Protein AF-0000000067774477 (afdb_homodimer)

pLDDT: mean 87.24, std 17.28, range [19.83, 98.19]

Organism: Nicotiana tabacum (NCBI:txid4097)

InterPro domains:
  IPR016181 Acyl-CoA N-acyltransferase [SSF55729] (53-142)
  IPR056511 Increased DNA methylation 1, C-terminal [PF23209] (26-163)

Structure (mmCIF, N/CA/C/O backbone):
data_AF-0000000067774477-model_v1
#
loop_
_entity.id
_entity.type
_entity.pdbx_description
1 polymer 'Increased DNA methylation 1 C-terminal domain-containing protein'
#
loop_
_atom_site.group_PDB
_atom_site.id
_atom_site.type_symbol
_atom_site.label_atom_id
_atom_site.label_alt_id
_atom_site.label_comp_id
_atom_site.label_asym_id
_atom_site.label_entity_id
_atom_site.label_seq_id
_atom_site.pdbx_PDB_ins_code
_atom_site.Cartn_x
_atom_site.Cartn_y
_atom_site.Cartn_z
_atom_site.occupancy
_atom_site.B_iso_or_equiv
_atom_site.auth_seq_id
_atom_site.auth_comp_id
_atom_site.auth_asym_id
_atom_site.auth_atom_id
_atom_site.pdbx_PDB_model_num
ATOM 1 N N . MET A 1 1 ? -24.953 9.477 5.926 1 21.56 1 MET A N 1
ATOM 2 C CA . MET A 1 1 ? -25.266 8.578 7.031 1 21.56 1 MET A CA 1
ATOM 3 C C . MET A 1 1 ? -24.812 7.156 6.723 1 21.56 1 MET A C 1
ATOM 5 O O . MET A 1 1 ? -25.219 6.566 5.727 1 21.56 1 MET A O 1
ATOM 9 N N . CYS A 1 2 ? -23.438 6.887 7.105 1 31.08 2 CYS A N 1
ATOM 10 C CA . CYS A 1 2 ? -23 5.5 6.98 1 31.08 2 CYS A CA 1
ATOM 11 C C . CYS A 1 2 ? -24.062 4.543 7.5 1 31.08 2 CYS A C 1
ATOM 13 O O . CYS A 1 2 ? -24.438 4.594 8.672 1 31.08 2 CYS A O 1
ATOM 15 N N . GLN A 1 3 ? -25.062 4.215 6.824 1 27.22 3 GLN A N 1
ATOM 16 C CA . GLN A 1 3 ? -26 3.232 7.355 1 27.22 3 GLN A CA 1
ATOM 17 C C . GLN A 1 3 ? -25.281 2.152 8.156 1 27.22 3 GLN A C 1
ATOM 19 O O . GLN A 1 3 ? -24.281 1.595 7.695 1 27.22 3 GLN A O 1
ATOM 24 N N . THR A 1 4 ? -25.562 2.248 9.531 1 28.5 4 THR A N 1
ATOM 25 C CA . THR A 1 4 ? -25.203 1.238 10.516 1 28.5 4 THR A CA 1
ATOM 26 C C . THR A 1 4 ? -25.469 -0.164 9.984 1 28.5 4 THR A C 1
ATOM 28 O O . THR A 1 4 ? -26.609 -0.631 10.008 1 28.5 4 THR A O 1
ATOM 31 N N . PHE A 1 5 ? -25.281 -0.575 8.828 1 28.91 5 PHE A N 1
ATOM 32 C CA . PHE A 1 5 ? -25.594 -1.993 8.68 1 28.91 5 PHE A CA 1
ATOM 33 C C . PHE A 1 5 ? -24.953 -2.803 9.805 1 28.91 5 PHE A C 1
ATOM 35 O O . PHE A 1 5 ? -23.891 -2.439 10.312 1 28.91 5 PHE A O 1
ATOM 42 N N . PRO A 1 6 ? -25.672 -3.918 10.391 1 28.88 6 PRO A N 1
ATOM 43 C CA . PRO A 1 6 ? -25.281 -4.723 11.555 1 28.88 6 PRO A CA 1
ATOM 44 C C . PRO A 1 6 ? -23.781 -5 11.602 1 28.88 6 PRO A C 1
ATOM 46 O O . PRO A 1 6 ? -23.078 -4.832 10.594 1 28.88 6 PRO A O 1
ATOM 49 N N . ASN A 1 7 ? -23.312 -5.945 12.664 1 30.38 7 ASN A N 1
ATOM 50 C CA . ASN A 1 7 ? -22.078 -6.449 13.266 1 30.38 7 ASN A CA 1
ATOM 51 C C . ASN A 1 7 ? -21.016 -6.711 12.211 1 30.38 7 ASN A C 1
ATOM 53 O O . ASN A 1 7 ? -19.859 -6.332 12.391 1 30.38 7 ASN A O 1
ATOM 57 N N . SER A 1 8 ? -21.031 -8.062 11.633 1 30.56 8 SER A N 1
ATOM 58 C CA . SER A 1 8 ? -19.984 -9.039 11.344 1 30.56 8 SER A CA 1
ATOM 59 C C . SER A 1 8 ? -19.141 -8.609 10.148 1 30.56 8 SER A C 1
ATOM 61 O O . SER A 1 8 ? -17.922 -8.469 10.266 1 30.56 8 SER A O 1
ATOM 63 N N . SER A 1 9 ? -19.234 -9.367 8.719 1 35.88 9 SER A N 1
ATOM 64 C CA . SER A 1 9 ? -18.297 -9.672 7.641 1 35.88 9 SER A CA 1
ATOM 65 C C . SER A 1 9 ? -18.125 -8.469 6.715 1 35.88 9 SER A C 1
ATOM 67 O O . SER A 1 9 ? -18.859 -8.312 5.75 1 35.88 9 SER A O 1
ATOM 69 N N . SER A 1 10 ? -18.047 -7.246 6.984 1 42.66 10 SER A N 1
ATOM 70 C CA . SER A 1 10 ? -17.797 -5.883 6.527 1 42.66 10 SER A CA 1
ATOM 71 C C . SER A 1 10 ? -16.75 -5.852 5.43 1 42.66 10 SER A C 1
ATOM 73 O O . SER A 1 10 ? -16.453 -4.797 4.867 1 42.66 10 SER A O 1
ATOM 75 N N . LEU A 1 11 ? -16.078 -6.891 5.242 1 48.28 11 LEU A N 1
ATOM 76 C CA . LEU A 1 11 ? -15 -7.242 4.336 1 48.28 11 LEU A CA 1
ATOM 77 C C . LEU A 1 11 ? -15.477 -7.238 2.887 1 48.28 11 LEU A C 1
ATOM 79 O O . LEU A 1 11 ? -14.664 -7.246 1.959 1 48.28 11 LEU A O 1
ATOM 83 N N . PRO A 1 12 ? -16.844 -7.355 2.775 1 52.06 12 PRO A N 1
ATOM 84 C CA . PRO A 1 12 ? -17.25 -7.707 1.415 1 52.06 12 PRO A CA 1
ATOM 85 C C . PRO A 1 12 ? -17.062 -6.559 0.427 1 52.06 12 PRO A C 1
ATOM 87 O O . PRO A 1 12 ? -16.688 -6.785 -0.722 1 52.06 12 PRO A O 1
ATOM 90 N N . TYR A 1 13 ? -17.156 -5.293 1.029 1 57.94 13 TYR A N 1
ATOM 91 C CA . TYR A 1 13 ? -17.266 -4.258 0.01 1 57.94 13 TYR A CA 1
ATOM 92 C C . TYR A 1 13 ? -15.883 -3.828 -0.48 1 57.94 13 TYR A C 1
ATOM 94 O O . TYR A 1 13 ? -15.68 -3.629 -1.68 1 57.94 13 TYR A O 1
ATOM 102 N N . PHE A 1 14 ? -14.914 -3.674 0.458 1 73.81 14 PHE A N 1
ATOM 103 C CA . PHE A 1 14 ? -13.531 -3.416 0.056 1 73.81 14 PHE A CA 1
ATOM 104 C C . PHE A 1 14 ? -13.07 -4.449 -0.964 1 73.81 14 PHE A C 1
ATOM 106 O O . PHE A 1 14 ? -12.57 -4.09 -2.035 1 73.81 14 PHE A O 1
ATOM 113 N N . ASN A 1 15 ? -13.414 -5.5 -0.681 1 79.81 15 ASN A N 1
ATOM 114 C CA . ASN A 1 15 ? -12.984 -6.621 -1.509 1 79.81 15 ASN A CA 1
ATOM 115 C C . ASN A 1 15 ? -13.711 -6.645 -2.848 1 79.81 15 ASN A C 1
ATOM 117 O O . ASN A 1 15 ? -13.148 -7.055 -3.861 1 79.81 15 ASN A O 1
ATOM 121 N N . CYS A 1 16 ? -14.828 -5.98 -2.781 1 81.81 16 CYS A N 1
ATOM 122 C CA . CYS A 1 16 ? -15.586 -5.953 -4.031 1 81.81 16 CYS A CA 1
ATOM 123 C C . CYS A 1 16 ? -14.938 -5.012 -5.039 1 81.81 16 CYS A C 1
ATOM 125 O O . CYS A 1 16 ? -14.789 -5.355 -6.211 1 81.81 16 CYS A O 1
ATOM 127 N N . HIS A 1 17 ? -14.5 -3.867 -4.605 1 85.81 17 HIS A N 1
ATOM 128 C CA . HIS A 1 17 ? -13.875 -2.902 -5.5 1 85.81 17 HIS A CA 1
ATOM 129 C C . HIS A 1 17 ? -12.508 -3.396 -5.973 1 85.81 17 HIS A C 1
ATOM 131 O O . HIS A 1 17 ? -12.141 -3.197 -7.129 1 85.81 17 HIS A O 1
ATOM 137 N N . LEU A 1 18 ? -11.891 -3.971 -5.004 1 90.75 18 LEU A N 1
ATOM 138 C CA . LEU A 1 18 ? -10.609 -4.555 -5.383 1 90.75 18 LEU A CA 1
ATOM 139 C C . LEU A 1 18 ? -10.789 -5.625 -6.449 1 90.75 18 LEU A C 1
ATOM 141 O O . LEU A 1 18 ? -10.031 -5.68 -7.418 1 90.75 18 LEU A O 1
ATOM 145 N N . CYS A 1 19 ? -11.836 -6.418 -6.289 1 91.62 19 CYS A N 1
ATOM 146 C CA . CYS A 1 19 ? -12.117 -7.465 -7.266 1 91.62 19 CYS A CA 1
ATOM 147 C C . CYS A 1 19 ? -12.422 -6.867 -8.633 1 91.62 19 CYS A C 1
ATOM 149 O O . CYS A 1 19 ? -11.891 -7.32 -9.648 1 91.62 19 CYS A O 1
ATOM 151 N N . LEU A 1 20 ? -13.258 -5.832 -8.648 1 91.31 20 LEU A N 1
ATOM 152 C CA . LEU A 1 20 ? -13.609 -5.184 -9.906 1 91.31 20 LEU A CA 1
ATOM 153 C C . LEU A 1 20 ? -12.367 -4.578 -10.562 1 91.31 20 LEU A C 1
ATOM 155 O O . LEU A 1 20 ? -12.188 -4.703 -11.781 1 91.31 20 LEU A O 1
ATOM 159 N N . PHE A 1 21 ? -11.578 -4.02 -9.781 1 94.56 21 PHE A N 1
ATOM 160 C CA . PHE A 1 21 ? -10.344 -3.43 -10.273 1 94.56 21 PHE A CA 1
ATOM 161 C C . PHE A 1 21 ? -9.461 -4.492 -10.922 1 94.56 21 PHE A C 1
ATOM 163 O O . PHE A 1 21 ? -9.016 -4.328 -12.062 1 94.56 21 PHE A O 1
ATOM 170 N N . LEU A 1 22 ? -9.25 -5.621 -10.195 1 96.12 22 LEU A N 1
ATOM 171 C CA . LEU A 1 22 ? -8.352 -6.66 -10.695 1 96.12 22 LEU A CA 1
ATOM 172 C C . LEU A 1 22 ? -8.945 -7.348 -11.914 1 96.12 22 LEU A C 1
ATOM 174 O O . LEU A 1 22 ? -8.219 -7.699 -12.852 1 96.12 22 LEU A O 1
ATOM 178 N N . GLN A 1 23 ? -10.25 -7.41 -11.914 1 95.06 23 GLN A N 1
ATOM 179 C CA . GLN A 1 23 ? -10.898 -8.062 -13.047 1 95.06 23 GLN A CA 1
ATOM 180 C C . GLN A 1 23 ? -10.852 -7.176 -14.289 1 95.06 23 GLN A C 1
ATOM 182 O O . GLN A 1 23 ? -11.031 -7.66 -15.406 1 95.06 23 GLN A O 1
ATOM 187 N N . GLU A 1 24 ? -10.688 -5.883 -14.125 1 94.75 24 GLU A N 1
ATOM 188 C CA . GLU A 1 24 ? -10.461 -4.988 -15.258 1 94.75 24 GLU A CA 1
ATOM 189 C C . GLU A 1 24 ? -9.039 -5.113 -15.789 1 94.75 24 GLU A C 1
ATOM 191 O O . GLU A 1 24 ? -8.789 -4.855 -16.969 1 94.75 24 GLU A O 1
ATOM 196 N N . CYS A 1 25 ? -8.109 -5.543 -15.008 1 94.81 25 CYS A N 1
ATOM 197 C CA . CYS A 1 25 ? -6.691 -5.574 -15.367 1 94.81 25 CYS A CA 1
ATOM 198 C C . CYS A 1 25 ? -6.285 -6.953 -15.859 1 94.81 25 CYS A C 1
ATOM 200 O O . CYS A 1 25 ? -5.285 -7.094 -16.562 1 94.81 25 CYS A O 1
ATOM 202 N N . PHE A 1 26 ? -7.059 -7.961 -15.477 1 94 26 PHE A N 1
ATOM 203 C CA . PHE A 1 26 ? -6.68 -9.328 -15.812 1 94 26 PHE A CA 1
ATOM 204 C C . PHE A 1 26 ? -7.852 -10.078 -16.438 1 94 26 PHE A C 1
ATOM 206 O O . PHE A 1 26 ? -9 -9.891 -1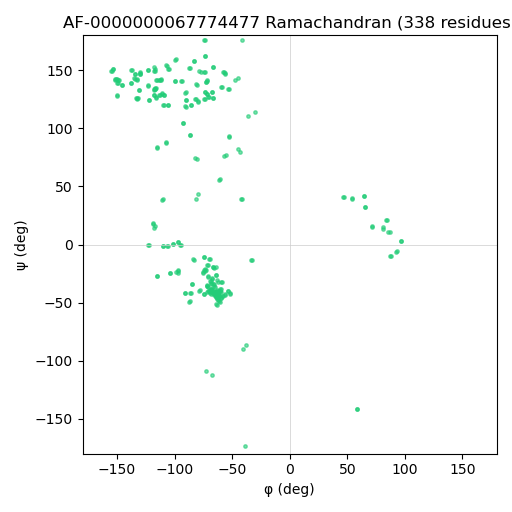6.031 1 94 26 PHE A O 1
ATOM 213 N N . ASP A 1 27 ? -7.449 -10.961 -17.359 1 92.25 27 ASP A N 1
ATOM 214 C CA . ASP A 1 27 ? -8.438 -11.961 -17.766 1 92.25 27 ASP A CA 1
ATOM 215 C C . ASP A 1 27 ? -8.758 -12.906 -16.609 1 92.25 27 ASP A C 1
ATOM 217 O O . ASP A 1 27 ? -7.941 -13.094 -15.703 1 92.25 27 ASP A O 1
ATOM 221 N N . PRO A 1 28 ? -10 -13.477 -16.609 1 92.25 28 PRO A N 1
ATOM 222 C CA . PRO A 1 28 ? -10.312 -14.453 -15.562 1 92.25 28 PRO A CA 1
ATOM 223 C C . PRO A 1 28 ? -9.273 -15.57 -15.477 1 92.25 28 PRO A C 1
ATOM 225 O O . PRO A 1 28 ? -8.766 -16.031 -16.5 1 92.25 28 PRO A O 1
ATOM 228 N N . ILE A 1 29 ? -8.852 -15.867 -14.266 1 90.81 29 ILE A N 1
ATOM 229 C CA . ILE A 1 29 ? -8 -17.031 -14.008 1 90.81 29 ILE A CA 1
ATOM 230 C C . ILE A 1 29 ? -8.867 -18.234 -13.648 1 90.81 29 ILE A C 1
ATOM 232 O O . ILE A 1 29 ? -9.297 -18.375 -12.5 1 90.81 29 ILE A O 1
ATOM 236 N N . VAL A 1 30 ? -9 -19.094 -14.539 1 87.06 30 VAL A N 1
ATOM 237 C CA . VAL A 1 30 ? -9.992 -20.156 -14.406 1 87.06 30 VAL A CA 1
ATOM 238 C C . VAL A 1 30 ? -9.367 -21.375 -13.711 1 87.06 30 VAL A C 1
ATOM 240 O O . VAL A 1 30 ? -8.398 -21.953 -14.211 1 87.06 30 VAL A O 1
ATOM 243 N N . ALA A 1 31 ? -9.938 -21.688 -12.57 1 83.81 31 ALA A N 1
ATOM 244 C CA . ALA A 1 31 ? -9.531 -22.875 -11.828 1 83.81 31 ALA A CA 1
ATOM 245 C C . ALA A 1 31 ? -10.039 -24.156 -12.5 1 83.81 31 ALA A C 1
ATOM 247 O O . ALA A 1 31 ? -10.734 -24.094 -13.516 1 83.81 31 ALA A O 1
ATOM 248 N N . LYS A 1 32 ? -9.594 -25.266 -11.859 1 79.56 32 LYS A N 1
ATOM 249 C CA . LYS A 1 32 ? -10.07 -26.562 -12.336 1 79.56 32 LYS A CA 1
ATOM 250 C C . LYS A 1 32 ? -11.586 -26.656 -12.258 1 79.56 32 LYS A C 1
ATOM 252 O O . LYS A 1 32 ? -12.219 -27.281 -13.117 1 79.56 32 LYS A O 1
ATOM 257 N N . SER A 1 33 ? -12.203 -26.016 -11.281 1 80.56 33 SER A N 1
ATOM 258 C CA . SER A 1 33 ? -13.641 -26.031 -11.055 1 80.56 33 SER A CA 1
ATOM 259 C C . SER A 1 33 ? -14.367 -25.172 -12.086 1 80.56 33 SER A C 1
ATOM 261 O O . SER A 1 33 ? -15.594 -25.203 -12.18 1 80.56 33 SER A O 1
ATOM 263 N N . GLY A 1 34 ? -13.586 -24.344 -12.906 1 84.25 34 GLY A N 1
ATOM 264 C CA . GLY A 1 34 ? -14.188 -23.453 -13.883 1 84.25 34 GLY A CA 1
ATOM 265 C C . GLY A 1 34 ? -14.438 -22.047 -13.328 1 84.25 34 GLY A C 1
ATOM 266 O O . GLY A 1 34 ? -14.852 -21.156 -14.062 1 84.25 34 GLY A O 1
ATOM 267 N N . ARG A 1 35 ? -14.211 -21.891 -12.117 1 88.88 35 ARG A N 1
ATOM 268 C CA . ARG A 1 35 ? -14.477 -20.594 -11.484 1 88.88 35 ARG A CA 1
ATOM 269 C C . ARG A 1 35 ? -13.281 -19.672 -11.609 1 88.88 35 ARG A C 1
ATOM 271 O O . ARG A 1 35 ? -12.141 -20.125 -11.711 1 88.88 35 ARG A O 1
ATOM 278 N N . ASP A 1 36 ? -13.578 -18.391 -11.625 1 92.5 36 ASP A N 1
ATOM 279 C CA . ASP A 1 36 ? -12.523 -17.375 -11.617 1 92.5 36 ASP A CA 1
ATOM 280 C C . ASP A 1 36 ? -11.844 -17.297 -10.25 1 92.5 36 ASP A C 1
ATOM 282 O O . ASP A 1 36 ? -12.508 -17.109 -9.227 1 92.5 36 ASP A O 1
ATOM 286 N N . LEU A 1 37 ? -10.523 -17.344 -10.211 1 93.06 37 LEU A N 1
ATOM 287 C CA . LEU A 1 37 ? -9.773 -17.391 -8.961 1 93.06 37 LEU A CA 1
ATOM 288 C C . LEU A 1 37 ? -9.578 -15.992 -8.383 1 93.06 37 LEU A C 1
ATOM 290 O O . LEU A 1 37 ? -9.211 -15.836 -7.219 1 93.06 37 LEU A O 1
ATOM 294 N N . ILE A 1 38 ? -9.828 -14.953 -9.133 1 94.56 38 ILE A N 1
ATOM 295 C CA . ILE A 1 38 ? -9.531 -13.594 -8.688 1 94.56 38 ILE A CA 1
ATOM 296 C C . ILE A 1 38 ? -10.367 -13.258 -7.457 1 94.56 38 ILE A C 1
ATOM 298 O O . ILE A 1 38 ? -9.828 -12.891 -6.41 1 94.56 38 ILE A O 1
ATOM 302 N N . PRO A 1 39 ? -11.703 -13.461 -7.52 1 93.06 39 PRO A N 1
ATOM 303 C CA . PRO A 1 39 ? -12.477 -13.188 -6.305 1 93.06 39 PRO A CA 1
ATOM 304 C C . PRO A 1 39 ? -12.078 -14.086 -5.137 1 93.06 39 PRO A C 1
ATOM 306 O O . PRO A 1 39 ? -12.117 -13.664 -3.982 1 93.06 39 PRO A O 1
ATOM 309 N N . VAL A 1 40 ? -11.688 -15.289 -5.469 1 91.94 40 VAL A N 1
ATOM 310 C CA . VAL A 1 40 ? -11.305 -16.25 -4.438 1 91.94 40 VAL A CA 1
ATOM 311 C C . VAL A 1 40 ? -10.07 -15.734 -3.688 1 91.94 40 VAL A C 1
ATOM 313 O O . VAL A 1 40 ? -10.039 -15.758 -2.455 1 91.94 40 VAL A O 1
ATOM 316 N N . MET A 1 41 ? -9.141 -15.203 -4.406 1 93.81 41 MET A N 1
ATOM 317 C CA . MET A 1 41 ? -7.914 -14.68 -3.809 1 93.81 41 MET A CA 1
ATOM 318 C C . MET A 1 41 ? -8.188 -13.391 -3.047 1 93.81 41 MET A C 1
ATOM 320 O O . MET A 1 41 ? -7.695 -13.203 -1.935 1 93.81 41 MET A O 1
ATOM 324 N N . VAL A 1 42 ? -9.023 -12.539 -3.615 1 93 42 VAL A N 1
ATOM 325 C CA . VAL A 1 42 ? -9.312 -11.234 -3.029 1 93 42 VAL A CA 1
ATOM 326 C C . VAL A 1 42 ? -10.047 -11.422 -1.7 1 93 42 VAL A C 1
ATOM 328 O O . VAL A 1 42 ? -9.75 -10.727 -0.723 1 93 42 VAL A O 1
ATOM 331 N N . TYR A 1 43 ? -10.891 -12.422 -1.653 1 90.12 43 TYR A N 1
ATOM 332 C CA . TYR A 1 43 ? -11.703 -12.625 -0.456 1 90.12 43 TYR A CA 1
ATOM 333 C C . TYR A 1 43 ? -11.039 -13.625 0.487 1 90.12 43 TYR A C 1
ATOM 335 O O . TYR A 1 43 ? -11.555 -13.898 1.572 1 90.12 43 TYR A O 1
ATOM 343 N N . GLY A 1 44 ? -9.953 -14.109 0.107 1 90.12 44 GLY A N 1
ATOM 344 C CA . GLY A 1 44 ? -9.211 -15.039 0.946 1 90.12 44 GLY A CA 1
ATOM 345 C C . GLY A 1 44 ? -9.945 -16.344 1.19 1 90.12 44 GLY A C 1
ATOM 346 O O . GLY A 1 44 ? -10.008 -16.828 2.324 1 90.12 44 GLY A O 1
ATOM 347 N N . ARG A 1 45 ? -10.508 -16.797 0.164 1 89 45 ARG A N 1
ATOM 348 C CA . ARG A 1 45 ? -11.258 -18.031 0.281 1 89 45 ARG A CA 1
ATOM 349 C C . ARG A 1 45 ? -10.438 -19.219 -0.227 1 89 45 ARG A C 1
ATOM 351 O O . ARG A 1 45 ? -9.43 -19.031 -0.917 1 89 45 ARG A O 1
ATOM 358 N N . ASN A 1 46 ? -10.883 -20.406 0.28 1 88.38 46 ASN A N 1
ATOM 359 C CA . ASN A 1 46 ? -10.234 -21.625 -0.173 1 88.38 46 ASN A CA 1
ATOM 360 C C . ASN A 1 46 ? -11.055 -22.328 -1.253 1 88.38 46 ASN A C 1
ATOM 362 O O . ASN A 1 46 ? -12.281 -22.297 -1.22 1 88.38 46 ASN A O 1
ATOM 366 N N . ILE A 1 47 ? -10.289 -22.859 -2.246 1 84.12 47 ILE A N 1
ATOM 367 C CA . ILE A 1 47 ? -10.984 -23.562 -3.324 1 84.12 47 ILE A CA 1
ATOM 368 C C . ILE A 1 47 ? -10.094 -24.672 -3.867 1 84.12 47 ILE A C 1
ATOM 370 O O . ILE A 1 47 ? -8.891 -24.5 -4.027 1 84.12 47 ILE A O 1
ATOM 374 N N . SER A 1 48 ? -10.688 -25.828 -4.145 1 80.38 48 SER A N 1
ATOM 375 C CA . SER A 1 48 ? -10.039 -26.938 -4.832 1 80.38 48 SER A CA 1
ATOM 376 C C . SER A 1 48 ? -8.656 -27.234 -4.242 1 80.38 48 SER A C 1
ATOM 378 O O . SER A 1 48 ? -7.68 -27.359 -4.977 1 80.38 48 SER A O 1
ATOM 380 N N . GLY A 1 49 ? -8.516 -27.188 -2.91 1 79 49 GLY A N 1
ATOM 381 C CA . GLY A 1 49 ? -7.258 -27.531 -2.26 1 79 49 GLY A CA 1
ATOM 382 C C . GLY A 1 49 ? -6.301 -26.359 -2.145 1 79 49 GLY A C 1
ATOM 383 O O . GLY A 1 49 ? -5.234 -26.484 -1.54 1 79 49 GLY A O 1
ATOM 384 N N . GLN A 1 50 ? -6.586 -25.234 -2.797 1 82.06 50 GLN A N 1
ATOM 385 C CA . GLN A 1 50 ? -5.773 -24.031 -2.658 1 82.06 50 GLN A CA 1
ATOM 386 C C . GLN A 1 50 ? -6.281 -23.141 -1.521 1 82.06 50 GLN A C 1
ATOM 388 O O . GLN A 1 50 ? -7.484 -22.891 -1.42 1 82.06 50 GLN A O 1
ATOM 393 N N . GLU A 1 51 ? -5.34 -22.75 -0.695 1 86.62 51 GLU A N 1
ATOM 394 C CA . GLU A 1 51 ? -5.688 -21.922 0.454 1 86.62 51 GLU A CA 1
ATOM 395 C C . GLU A 1 51 ? -5.262 -20.469 0.236 1 86.62 51 GLU A C 1
ATOM 397 O O . GLU A 1 51 ? -4.074 -20.188 0.061 1 86.62 51 GLU A O 1
ATOM 402 N N . PHE A 1 52 ? -6.293 -19.641 0.279 1 89.62 52 PHE A N 1
ATOM 403 C CA . PHE A 1 52 ? -5.984 -18.234 0.08 1 89.62 52 PHE A CA 1
ATOM 404 C C . PHE A 1 52 ? -6.379 -17.406 1.305 1 89.62 52 PHE A C 1
ATOM 406 O O . PHE A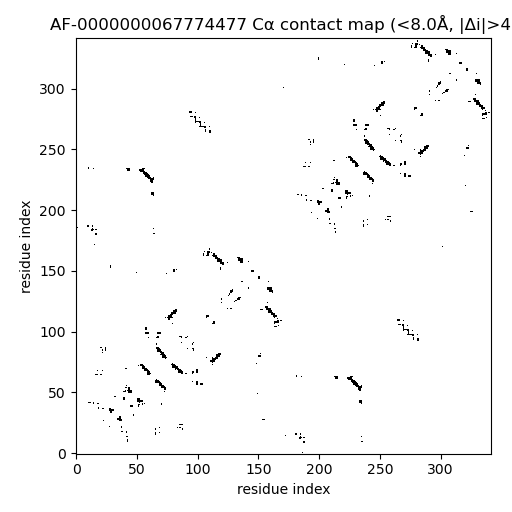 1 52 ? -6.484 -16.188 1.23 1 89.62 52 PHE A O 1
ATOM 413 N N . GLY A 1 53 ? -6.559 -18.047 2.402 1 89.19 53 GLY A N 1
ATOM 414 C CA . GLY A 1 53 ? -6.973 -17.391 3.627 1 89.19 53 GLY A CA 1
ATOM 415 C C . GLY A 1 53 ? -5.922 -16.453 4.184 1 89.19 53 GLY A C 1
ATOM 416 O O . GLY A 1 53 ? -6.238 -15.547 4.961 1 89.19 53 GLY A O 1
ATOM 417 N N . GLY A 1 54 ? -4.676 -16.562 3.818 1 90 54 GLY A N 1
ATOM 418 C CA . GLY A 1 54 ? -3.6 -15.758 4.371 1 90 54 GLY A CA 1
ATOM 419 C C . GLY A 1 54 ? -3.029 -14.766 3.371 1 90 54 GLY A C 1
ATOM 420 O O . GLY A 1 54 ? -1.843 -14.43 3.43 1 90 54 GLY A O 1
ATOM 421 N N . MET A 1 55 ? -3.963 -14.195 2.561 1 94.19 55 MET A N 1
ATOM 422 C CA . MET A 1 55 ? -3.492 -13.305 1.51 1 94.19 55 MET A CA 1
ATOM 423 C C . MET A 1 55 ? -3.195 -11.914 2.068 1 94.19 55 MET A C 1
ATOM 425 O O . MET A 1 55 ? -3.939 -11.406 2.91 1 94.19 55 MET A O 1
ATOM 429 N N . TYR A 1 56 ? -2.109 -11.367 1.633 1 96.5 56 TYR A N 1
ATOM 430 C CA . TYR A 1 56 ? -1.81 -9.945 1.804 1 96.5 56 TYR A CA 1
ATOM 431 C C . TYR A 1 56 ? -2.266 -9.141 0.591 1 96.5 56 TYR A C 1
ATOM 433 O O . TYR A 1 56 ? -2.104 -9.586 -0.549 1 96.5 56 TYR A O 1
ATOM 441 N N . CYS A 1 57 ? -2.801 -7.988 0.838 1 96.31 57 CYS A N 1
ATOM 442 C CA . CYS A 1 57 ? -3.188 -7.078 -0.235 1 96.31 57 CYS A CA 1
ATOM 443 C C . CYS A 1 57 ? -2.688 -5.668 0.04 1 96.31 57 CYS A C 1
ATOM 445 O O . CYS A 1 57 ? -2.863 -5.145 1.143 1 96.31 57 CYS A O 1
ATOM 447 N N . ILE A 1 58 ? -2.006 -5.148 -0.885 1 97.38 58 ILE A N 1
ATOM 448 C CA . ILE A 1 58 ? -1.597 -3.748 -0.848 1 97.38 58 ILE A CA 1
ATOM 449 C C . ILE A 1 58 ? -2.344 -2.963 -1.925 1 97.38 58 ILE A C 1
ATOM 451 O O . ILE A 1 58 ? -2.396 -3.383 -3.084 1 97.38 58 ILE A O 1
ATOM 455 N N . VAL A 1 59 ? -2.945 -1.824 -1.509 1 96.81 59 VAL A N 1
ATOM 456 C CA . VAL A 1 59 ? -3.752 -1.025 -2.426 1 96.81 59 VAL A CA 1
ATOM 457 C C . VAL A 1 59 ? -3.33 0.439 -2.344 1 96.81 59 VAL A C 1
ATOM 459 O O . VAL A 1 59 ? -3.1 0.966 -1.253 1 96.81 59 VAL A O 1
ATOM 462 N N . LEU A 1 60 ? -3.152 0.999 -3.471 1 96.88 60 LEU A N 1
ATOM 463 C CA . LEU A 1 60 ? -2.982 2.441 -3.596 1 96.88 60 LEU A CA 1
ATOM 464 C C . LEU A 1 60 ? -4.199 3.078 -4.258 1 96.88 60 LEU A C 1
ATOM 466 O O . LEU A 1 60 ? -4.594 2.676 -5.355 1 96.88 60 LEU A O 1
ATOM 470 N N . THR A 1 61 ? -4.863 4 -3.555 1 94.62 61 THR A N 1
ATOM 471 C CA . THR A 1 61 ? -5.98 4.746 -4.125 1 94.62 61 THR A CA 1
ATOM 472 C C . THR A 1 61 ? -5.613 6.219 -4.305 1 94.62 61 THR A C 1
ATOM 474 O O . THR A 1 61 ? -4.852 6.773 -3.508 1 94.62 61 THR A O 1
ATOM 477 N N . VAL A 1 62 ? -6.066 6.797 -5.383 1 93.44 62 VAL A N 1
ATOM 478 C CA . VAL A 1 62 ? -6 8.227 -5.68 1 93.44 62 VAL A CA 1
ATOM 479 C C . VAL A 1 62 ? -7.406 8.766 -5.914 1 93.4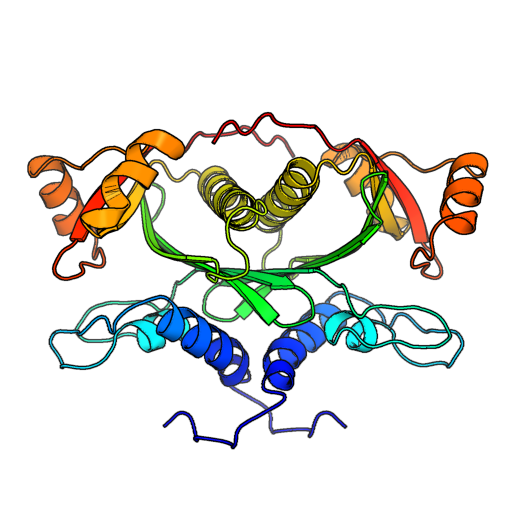4 62 VAL A C 1
ATOM 481 O O . VAL A 1 62 ? -8.141 8.258 -6.766 1 93.44 62 VAL A O 1
ATOM 484 N N . LYS A 1 63 ? -7.777 9.781 -5.172 1 89.62 63 LYS A N 1
ATOM 485 C CA . LYS A 1 63 ? -9.117 10.352 -5.273 1 89.62 63 LYS A CA 1
ATOM 486 C C . LYS A 1 63 ? -10.188 9.289 -5.098 1 89.62 63 LYS A C 1
ATOM 488 O O . LYS A 1 63 ? -11.117 9.188 -5.906 1 89.62 63 LYS A O 1
ATOM 493 N N . SER A 1 64 ? -9.891 8.383 -4.125 1 85.94 64 SER A N 1
ATOM 494 C CA . SER A 1 64 ? -10.844 7.375 -3.684 1 85.94 64 SER A CA 1
ATOM 495 C C . SER A 1 64 ? -11.047 6.301 -4.746 1 85.94 64 SER A C 1
ATOM 497 O O . SER A 1 64 ? -12.055 5.582 -4.73 1 85.94 64 SER A O 1
ATOM 499 N N . VAL A 1 65 ? -10.148 6.258 -5.699 1 89.44 65 VAL A N 1
ATOM 500 C CA . VAL A 1 65 ? -10.195 5.227 -6.734 1 89.44 65 VAL A CA 1
ATOM 501 C C . VAL A 1 65 ? -8.945 4.355 -6.648 1 89.44 65 VAL A C 1
ATOM 503 O O . VAL A 1 65 ? -7.832 4.863 -6.484 1 89.44 65 VAL A O 1
ATOM 506 N N . VAL A 1 66 ? -9.164 3.043 -6.723 1 93.75 66 VAL A N 1
ATOM 507 C CA . VAL A 1 66 ? -8.023 2.137 -6.73 1 93.75 66 VAL A CA 1
ATOM 508 C C . VAL A 1 66 ? -7.215 2.326 -8.016 1 93.75 66 VAL A C 1
ATOM 510 O O . VAL A 1 66 ? -7.762 2.232 -9.117 1 93.75 66 VAL A O 1
ATOM 513 N N . VAL A 1 67 ? -5.945 2.578 -7.895 1 96.5 67 VAL A N 1
ATOM 514 C CA . VAL A 1 67 ? -5.141 2.797 -9.094 1 96.5 67 VAL A CA 1
ATOM 515 C C . VAL A 1 67 ? -4.098 1.688 -9.227 1 96.5 67 VAL A C 1
ATOM 517 O O . VAL A 1 67 ? -3.629 1.395 -10.328 1 96.5 67 VAL A O 1
ATOM 520 N N . SER A 1 68 ? -3.678 1.098 -8.164 1 97.88 68 SER A N 1
ATOM 521 C CA . SER A 1 68 ? -2.695 0.019 -8.133 1 97.88 68 SER A CA 1
ATOM 522 C C . SER A 1 68 ? -2.961 -0.932 -6.969 1 97.88 68 SER A C 1
ATOM 524 O O . SER A 1 68 ? -3.357 -0.5 -5.883 1 97.88 68 SER A O 1
ATOM 526 N N . ALA A 1 69 ? -2.756 -2.242 -7.219 1 97.88 69 ALA A N 1
ATOM 527 C CA . ALA A 1 69 ? -2.979 -3.229 -6.164 1 97.88 69 ALA A CA 1
ATOM 528 C C . ALA A 1 69 ? -2.15 -4.488 -6.406 1 97.88 69 ALA A C 1
ATOM 530 O O . ALA A 1 69 ? -1.811 -4.805 -7.547 1 97.88 69 ALA A O 1
ATOM 531 N N . GLY A 1 70 ? -1.775 -5.125 -5.34 1 97.94 70 GLY A N 1
ATOM 532 C CA . GLY A 1 70 ? -1.072 -6.398 -5.371 1 97.94 70 GLY A CA 1
ATOM 533 C C . GLY A 1 70 ? -1.577 -7.387 -4.336 1 97.94 70 GLY A C 1
ATOM 534 O O . GLY A 1 70 ? -1.891 -7.004 -3.207 1 97.94 70 GLY A O 1
ATOM 535 N N . LEU A 1 71 ? -1.667 -8.633 -4.781 1 97.25 71 LEU A N 1
ATOM 536 C CA . LEU A 1 71 ? -1.976 -9.75 -3.898 1 97.25 71 LEU A CA 1
ATOM 537 C C . LEU A 1 71 ? -0.753 -10.641 -3.701 1 97.25 71 LEU A C 1
ATOM 539 O O . LEU A 1 71 ? -0.103 -11.039 -4.672 1 97.25 71 LEU A O 1
ATOM 543 N N . LEU A 1 72 ? -0.476 -10.891 -2.461 1 97.44 72 LEU A N 1
ATOM 544 C CA . LEU A 1 72 ? 0.705 -11.703 -2.188 1 97.44 72 LEU A CA 1
ATOM 545 C C . LEU A 1 72 ? 0.401 -12.773 -1.144 1 97.44 72 LEU A C 1
ATOM 547 O O . LEU A 1 72 ? -0.483 -12.594 -0.303 1 97.44 72 LEU A O 1
ATOM 551 N N . ARG A 1 73 ? 1.037 -13.883 -1.287 1 96.56 73 ARG A N 1
ATOM 552 C CA . ARG A 1 73 ? 1.019 -14.961 -0.304 1 96.56 73 ARG A CA 1
ATOM 553 C C . ARG A 1 73 ? 2.432 -15.32 0.145 1 96.56 73 ARG A C 1
ATOM 555 O O . ARG A 1 73 ? 3.35 -15.391 -0.675 1 96.56 73 ARG A O 1
ATOM 562 N N . ILE A 1 74 ? 2.568 -15.516 1.466 1 96.62 74 ILE A N 1
ATOM 563 C CA . ILE A 1 74 ? 3.895 -15.75 2.023 1 96.62 74 ILE A CA 1
ATOM 564 C C . ILE A 1 74 ? 3.959 -17.156 2.635 1 96.62 74 ILE A C 1
ATOM 566 O O . ILE A 1 74 ? 3.1 -17.531 3.438 1 96.62 74 ILE A O 1
ATOM 570 N N . PHE A 1 75 ? 4.922 -17.875 2.209 1 96.12 75 PHE A N 1
ATOM 571 C CA . PHE A 1 75 ? 5.172 -19.219 2.725 1 96.12 75 PHE A CA 1
ATOM 572 C C . PHE A 1 75 ? 6.418 -19.234 3.605 1 96.12 75 PHE A C 1
ATOM 574 O O . PHE A 1 75 ? 7.508 -19.562 3.139 1 96.12 75 PHE A O 1
ATOM 581 N N . GLY A 1 76 ? 6.18 -18.953 4.883 1 94.62 76 GLY A N 1
ATOM 582 C CA . GLY A 1 76 ? 7.328 -18.891 5.773 1 94.62 76 GLY A CA 1
ATOM 583 C C . GLY A 1 76 ? 8.359 -17.859 5.34 1 94.62 76 GLY A C 1
ATOM 584 O O . GLY A 1 76 ? 8.008 -16.75 4.941 1 94.62 76 GLY A O 1
ATOM 585 N N . GLN A 1 77 ? 9.656 -18.25 5.523 1 97 77 GLN A N 1
ATOM 586 C CA . GLN A 1 77 ? 10.734 -17.344 5.172 1 97 77 GLN A CA 1
ATOM 587 C C . GLN A 1 77 ? 11.367 -17.719 3.836 1 97 77 GLN A C 1
ATOM 589 O O . GLN A 1 77 ? 12.234 -17 3.328 1 97 77 GLN A O 1
ATOM 594 N N . GLU A 1 78 ? 10.867 -18.75 3.217 1 96.38 78 GLU A N 1
ATOM 595 C CA . GLU A 1 78 ? 11.531 -19.281 2.033 1 96.38 78 GLU A CA 1
ATOM 596 C C . GLU A 1 78 ? 11.07 -18.562 0.768 1 96.38 78 GLU A C 1
ATOM 598 O O . GLU A 1 78 ? 11.891 -18.172 -0.061 1 96.38 78 GLU A O 1
ATOM 603 N N . VAL A 1 79 ? 9.727 -18.469 0.667 1 97.12 79 VAL A N 1
ATOM 604 C CA . VAL A 1 79 ? 9.266 -17.938 -0.607 1 97.12 79 VAL A CA 1
ATOM 605 C C . VAL A 1 79 ? 7.938 -17.203 -0.407 1 97.12 79 VAL A C 1
ATOM 607 O O . VAL A 1 79 ? 7.148 -17.562 0.469 1 97.12 79 VAL A O 1
ATOM 610 N N . ALA A 1 80 ? 7.77 -16.109 -1.117 1 97.81 80 ALA A N 1
ATOM 611 C CA . ALA A 1 80 ? 6.48 -15.453 -1.295 1 97.81 80 ALA A CA 1
ATOM 612 C C . ALA A 1 80 ? 6.066 -15.445 -2.764 1 97.81 80 ALA A C 1
ATOM 614 O O . ALA A 1 80 ? 6.918 -15.43 -3.656 1 97.81 80 ALA A O 1
ATOM 615 N N . GLU A 1 81 ? 4.781 -15.477 -3.004 1 97.5 81 GLU A N 1
ATOM 616 C CA . GLU A 1 81 ? 4.281 -15.344 -4.371 1 97.5 81 GLU A CA 1
ATOM 617 C C . GLU A 1 81 ? 3.449 -14.078 -4.531 1 97.5 81 GLU A C 1
ATOM 619 O O . GLU A 1 81 ? 2.721 -13.688 -3.619 1 97.5 81 GLU A O 1
ATOM 624 N N .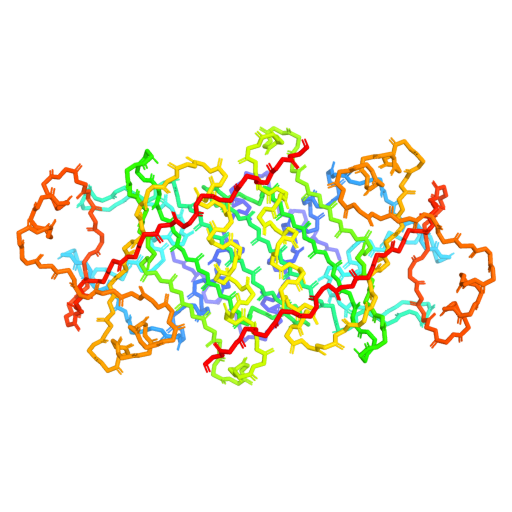 LEU A 1 82 ? 3.633 -13.484 -5.68 1 97.81 82 LEU A N 1
ATOM 625 C CA . LEU A 1 82 ? 2.844 -12.344 -6.125 1 97.81 82 LEU A CA 1
ATOM 626 C C . LEU A 1 82 ? 2.021 -12.695 -7.359 1 97.81 82 LEU A C 1
ATOM 628 O O . LEU A 1 82 ? 2.395 -12.352 -8.484 1 97.81 82 LEU A O 1
ATOM 632 N N . PRO A 1 83 ? 0.864 -13.312 -7.105 1 96.56 83 PRO A N 1
ATOM 633 C CA . PRO A 1 83 ? 0.103 -13.797 -8.258 1 96.56 83 PRO A CA 1
ATOM 634 C C . PRO A 1 83 ? -0.518 -12.672 -9.078 1 96.56 83 PRO A C 1
ATOM 636 O O . PRO A 1 83 ? -0.628 -12.781 -10.297 1 96.56 83 PRO A O 1
ATOM 639 N N . LEU A 1 84 ? -0.958 -11.656 -8.414 1 97 84 LEU A N 1
ATOM 640 C CA . LEU A 1 84 ? -1.599 -10.547 -9.109 1 97 84 LEU A CA 1
ATOM 641 C C . LEU A 1 84 ? -1.037 -9.203 -8.641 1 97 84 LEU A C 1
ATOM 643 O O . LEU A 1 84 ? -1.006 -8.93 -7.438 1 97 84 LEU A O 1
ATOM 647 N N . VAL A 1 85 ? -0.59 -8.43 -9.57 1 97.31 85 VAL A N 1
ATOM 648 C CA . VAL A 1 85 ? -0.187 -7.051 -9.32 1 97.31 85 VAL A CA 1
ATOM 649 C C . VAL A 1 85 ? -0.419 -6.211 -10.578 1 97.31 85 VAL A C 1
ATOM 651 O O . VAL A 1 85 ? -0.049 -6.613 -11.68 1 97.31 85 VAL A O 1
ATOM 654 N N . ALA A 1 86 ? -1.145 -5.082 -10.352 1 96.94 86 ALA A N 1
ATOM 655 C CA . ALA A 1 86 ? -1.466 -4.273 -11.523 1 96.94 86 ALA A CA 1
ATOM 656 C C . ALA A 1 86 ? -1.661 -2.809 -11.148 1 96.94 86 ALA A C 1
ATOM 658 O O . ALA A 1 86 ? -1.961 -2.492 -9.992 1 96.94 86 ALA A O 1
ATOM 659 N N . THR A 1 87 ? -1.373 -1.972 -12.07 1 97.25 87 THR A N 1
ATOM 660 C CA . THR A 1 87 ? -1.74 -0.56 -12.078 1 97.25 87 THR A CA 1
ATOM 661 C C . THR A 1 87 ? -2.67 -0.252 -13.25 1 97.25 87 THR A C 1
ATOM 663 O O . THR A 1 87 ? -2.455 -0.74 -14.367 1 97.25 87 THR A O 1
ATOM 666 N N . SER A 1 88 ? -3.746 0.499 -12.938 1 97 88 SER A N 1
ATOM 667 C CA . SER A 1 88 ? -4.688 0.82 -14 1 97 88 SER A CA 1
ATOM 668 C C . SER A 1 88 ? -3.992 1.52 -15.164 1 97 88 SER A C 1
ATOM 670 O O . SER A 1 88 ? -3.049 2.285 -14.961 1 97 88 SER A O 1
ATOM 672 N N . ARG A 1 89 ? -4.473 1.271 -16.344 1 95.44 89 ARG A N 1
ATOM 673 C CA . ARG A 1 89 ? -3.842 1.74 -17.578 1 95.44 89 ARG A CA 1
ATOM 674 C C . ARG A 1 89 ? -3.678 3.256 -17.562 1 95.44 89 ARG A C 1
ATOM 676 O O . ARG A 1 89 ? -2.611 3.773 -17.906 1 95.44 89 ARG A O 1
ATOM 683 N N . GLU A 1 90 ? -4.699 3.984 -17.125 1 94.88 90 GLU A N 1
ATOM 684 C CA . GLU A 1 90 ? -4.703 5.445 -17.156 1 94.88 90 GLU A CA 1
ATOM 685 C C . GLU A 1 90 ? -3.701 6.02 -16.156 1 94.88 90 GLU A C 1
ATOM 687 O O . GLU A 1 90 ? -3.363 7.203 -16.219 1 94.88 90 GLU A O 1
ATOM 692 N N . ASN A 1 91 ? -3.225 5.125 -15.273 1 96.12 91 ASN A N 1
ATOM 693 C CA . ASN A 1 91 ? -2.367 5.617 -14.203 1 96.12 91 ASN A CA 1
ATOM 694 C C . ASN A 1 91 ? -0.966 5.016 -14.289 1 96.12 91 ASN A C 1
ATOM 696 O O . ASN A 1 91 ? -0.211 5.051 -13.312 1 96.12 91 ASN A O 1
ATOM 700 N N . GLN A 1 92 ? -0.697 4.457 -15.438 1 94.38 92 GLN A N 1
ATOM 701 C CA . GLN A 1 92 ? 0.642 3.914 -15.648 1 94.38 92 GLN A CA 1
ATOM 702 C C . GLN A 1 92 ? 1.64 5.023 -15.969 1 94.38 92 GLN A C 1
ATOM 704 O O . GLN A 1 92 ? 1.249 6.109 -16.406 1 94.38 92 GLN A O 1
ATOM 709 N N . GLY A 1 93 ? 2.939 4.844 -15.578 1 92.06 93 GLY A N 1
ATOM 710 C CA . GLY A 1 93 ? 4.004 5.793 -15.875 1 92.06 93 GLY A CA 1
ATOM 711 C C . GLY A 1 93 ? 4.102 6.914 -14.859 1 92.06 93 GLY A C 1
ATOM 712 O O . GLY A 1 93 ? 4.801 7.906 -15.094 1 92.06 93 GLY A O 1
ATOM 713 N N . LYS A 1 94 ? 3.393 6.789 -13.742 1 92.94 94 LYS A N 1
ATOM 714 C CA . LYS A 1 94 ? 3.373 7.848 -12.742 1 92.94 94 LYS A CA 1
ATOM 715 C C . LYS A 1 94 ? 4.125 7.426 -11.484 1 92.94 94 LYS A C 1
ATOM 717 O O . LYS A 1 94 ? 4.168 8.172 -10.5 1 92.94 94 LYS A O 1
ATOM 722 N N . GLY A 1 95 ? 4.648 6.199 -11.469 1 93.31 95 GLY A N 1
ATOM 723 C CA . GLY A 1 95 ? 5.43 5.734 -10.336 1 93.31 95 GLY A CA 1
ATOM 724 C C . GLY A 1 95 ? 4.617 4.922 -9.344 1 93.31 95 GLY A C 1
ATOM 725 O O . GLY A 1 95 ? 5.148 4.445 -8.336 1 93.31 95 GLY A O 1
ATOM 726 N N . TYR A 1 96 ? 3.334 4.672 -9.625 1 96.69 96 TYR A N 1
ATOM 727 C CA . TYR A 1 96 ? 2.457 3.982 -8.68 1 96.69 96 TYR A CA 1
ATOM 728 C C . TYR A 1 96 ? 2.863 2.521 -8.531 1 96.69 96 TYR A C 1
ATOM 730 O O . TYR A 1 96 ? 2.896 1.994 -7.414 1 96.69 96 TYR A O 1
ATOM 738 N N . PHE A 1 97 ? 3.178 1.922 -9.648 1 95.31 97 PHE A N 1
ATOM 739 C CA . PHE A 1 97 ? 3.627 0.536 -9.594 1 95.31 97 PHE A CA 1
ATOM 740 C C . PHE A 1 97 ? 4.918 0.418 -8.789 1 95.31 97 PHE A C 1
ATOM 742 O O . PHE A 1 97 ? 5.039 -0.458 -7.93 1 95.31 97 PHE A O 1
ATOM 749 N N . GLN A 1 98 ? 5.816 1.31 -9.016 1 93.94 98 GLN A N 1
ATOM 750 C CA . GLN A 1 98 ? 7.102 1.278 -8.32 1 93.94 98 GLN A CA 1
ATOM 751 C C . GLN A 1 98 ? 6.914 1.442 -6.812 1 93.94 98 GLN A C 1
ATOM 753 O O . GLN A 1 98 ? 7.582 0.774 -6.02 1 93.94 98 GLN A O 1
ATOM 758 N N . ALA A 1 99 ? 6.059 2.32 -6.469 1 95.5 99 ALA A N 1
ATOM 759 C CA . ALA A 1 99 ? 5.773 2.541 -5.055 1 95.5 99 ALA A CA 1
ATOM 760 C C . ALA A 1 99 ? 5.18 1.289 -4.414 1 95.5 99 ALA A C 1
ATOM 762 O O . ALA A 1 99 ? 5.625 0.864 -3.346 1 95.5 99 ALA A O 1
ATOM 763 N N . LEU A 1 100 ? 4.266 0.744 -5.113 1 96.88 100 LEU A N 1
ATOM 764 C CA . LEU A 1 100 ? 3.623 -0.467 -4.613 1 96.88 100 LEU A CA 1
ATOM 765 C C . LEU A 1 100 ? 4.633 -1.604 -4.484 1 96.88 100 LEU A C 1
ATOM 767 O O . LEU A 1 100 ? 4.656 -2.307 -3.471 1 96.88 100 LEU A O 1
ATOM 771 N N . PHE A 1 101 ? 5.453 -1.758 -5.48 1 95.56 101 PHE A N 1
ATOM 772 C CA . PHE A 1 101 ? 6.441 -2.83 -5.488 1 95.56 101 PHE A CA 1
ATOM 773 C C . PHE A 1 101 ? 7.477 -2.623 -4.391 1 95.56 101 PHE A C 1
ATOM 775 O O . PHE A 1 101 ? 7.93 -3.586 -3.768 1 95.56 101 PHE A O 1
ATOM 782 N N . ALA A 1 102 ? 7.789 -1.411 -4.125 1 93.38 102 ALA A N 1
ATOM 783 C CA . ALA A 1 102 ? 8.688 -1.113 -3.012 1 93.38 102 ALA A CA 1
ATOM 784 C C . ALA A 1 102 ? 8.078 -1.558 -1.684 1 93.38 102 ALA A C 1
ATOM 786 O O . ALA A 1 102 ? 8.781 -2.086 -0.819 1 93.38 102 ALA A O 1
ATOM 787 N N . CYS A 1 103 ? 6.812 -1.321 -1.543 1 95.88 103 CYS A N 1
ATOM 788 C CA . CYS A 1 103 ? 6.105 -1.768 -0.347 1 95.88 103 CYS A CA 1
ATOM 789 C C . CYS A 1 103 ? 6.219 -3.277 -0.18 1 95.88 103 CYS A C 1
ATOM 791 O O . CYS A 1 103 ? 6.527 -3.766 0.909 1 95.88 103 CYS A O 1
ATOM 793 N N . ILE A 1 104 ? 6.035 -3.951 -1.272 1 97.25 104 ILE A N 1
ATOM 794 C CA . ILE A 1 104 ? 6.062 -5.41 -1.268 1 97.25 104 ILE A CA 1
ATOM 795 C C . ILE A 1 104 ? 7.457 -5.895 -0.866 1 97.25 104 ILE A C 1
ATOM 797 O O . ILE A 1 104 ? 7.59 -6.754 0.008 1 97.25 104 ILE A O 1
ATOM 801 N N . GLU A 1 105 ? 8.422 -5.293 -1.435 1 96.12 105 GLU A N 1
ATOM 802 C CA . GLU A 1 105 ? 9.781 -5.719 -1.136 1 96.12 105 GLU A CA 1
ATOM 803 C C . GLU A 1 105 ? 10.141 -5.438 0.321 1 96.12 105 GLU A C 1
ATOM 805 O O . GLU A 1 105 ? 10.766 -6.27 0.983 1 96.12 105 GLU A O 1
ATOM 810 N N . MET A 1 106 ? 9.758 -4.332 0.794 1 95.5 106 MET A N 1
ATOM 811 C CA . MET A 1 106 ? 10.039 -3.99 2.186 1 95.5 106 MET A CA 1
ATOM 812 C C . MET A 1 106 ? 9.305 -4.934 3.135 1 95.5 106 MET A C 1
ATOM 814 O O . MET A 1 106 ? 9.867 -5.367 4.145 1 95.5 106 MET A O 1
ATOM 818 N N . LEU A 1 107 ? 8.086 -5.258 2.822 1 96.56 107 LEU A N 1
ATOM 819 C CA . LEU A 1 107 ? 7.297 -6.184 3.629 1 96.56 107 LEU A CA 1
ATOM 820 C C . LEU A 1 107 ? 7.984 -7.543 3.719 1 96.56 107 LEU A C 1
ATOM 822 O O . LEU A 1 107 ? 8.172 -8.078 4.812 1 96.56 107 LEU A O 1
ATOM 826 N N . LEU A 1 108 ? 8.414 -7.992 2.592 1 97.62 108 LEU A N 1
ATOM 827 C CA . LEU A 1 108 ? 9.047 -9.305 2.533 1 97.62 108 LEU A CA 1
ATOM 828 C C . LEU A 1 108 ? 10.391 -9.289 3.266 1 97.62 108 LEU A C 1
ATOM 830 O O . LEU A 1 108 ? 10.719 -10.242 3.975 1 97.62 108 LEU A O 1
ATOM 834 N N . SER A 1 109 ? 11.086 -8.195 3.119 1 96.75 109 SER A N 1
ATOM 835 C CA . SER A 1 109 ? 12.352 -8.055 3.824 1 96.75 109 SER A CA 1
ATOM 836 C C . SER A 1 109 ? 12.148 -8.07 5.336 1 96.75 109 SER A C 1
ATOM 838 O O . SER A 1 109 ? 12.883 -8.75 6.059 1 96.75 109 SER A O 1
ATOM 840 N N . SER A 1 110 ? 11.164 -7.383 5.766 1 93.75 110 SER A N 1
ATOM 841 C CA . SER A 1 110 ? 10.891 -7.309 7.199 1 93.75 110 SER A CA 1
ATOM 842 C C . SER A 1 110 ? 10.523 -8.672 7.766 1 93.75 110 SER A C 1
ATOM 844 O O . SER A 1 110 ? 10.766 -8.953 8.938 1 93.75 110 SER A O 1
ATOM 846 N N . MET A 1 111 ? 10 -9.523 6.93 1 94.69 111 MET A N 1
ATOM 847 C CA . MET A 1 111 ? 9.602 -10.867 7.348 1 94.69 111 MET A CA 1
ATOM 848 C C . MET A 1 111 ? 10.695 -11.883 7.031 1 94.69 111 MET A C 1
ATOM 850 O O . MET A 1 111 ? 10.484 -13.086 7.18 1 94.69 111 MET A O 1
ATOM 854 N N . HIS A 1 112 ? 11.781 -11.414 6.5 1 96 112 HIS A N 1
ATOM 855 C CA . HIS A 1 112 ? 12.969 -12.211 6.207 1 96 112 HIS A CA 1
ATOM 856 C C . HIS A 1 112 ? 12.688 -13.25 5.125 1 96 112 HIS A C 1
ATOM 858 O O . HIS A 1 112 ? 13.219 -14.359 5.172 1 96 112 HIS A O 1
ATOM 864 N N . VAL A 1 113 ? 11.828 -12.922 4.238 1 97.62 113 VAL A N 1
ATOM 865 C CA . VAL A 1 113 ? 11.547 -13.797 3.109 1 97.62 113 VAL A CA 1
ATOM 866 C C . VAL A 1 113 ? 12.711 -13.766 2.127 1 97.62 113 VAL A C 1
ATOM 868 O O . VAL A 1 113 ? 13.242 -12.695 1.817 1 97.62 113 VAL A O 1
ATOM 871 N N . LYS A 1 114 ? 13.078 -14.906 1.569 1 97.81 114 LYS A N 1
ATOM 872 C CA . LYS A 1 114 ? 14.289 -15.016 0.762 1 97.81 114 LYS A CA 1
ATOM 873 C C . LYS A 1 114 ? 13.992 -14.758 -0.712 1 97.81 114 LYS A C 1
ATOM 875 O O . LYS A 1 114 ? 14.773 -14.094 -1.399 1 97.81 114 LYS A O 1
ATOM 880 N N . ASN A 1 115 ? 12.852 -15.32 -1.199 1 97.75 115 ASN A N 1
ATOM 881 C CA . ASN A 1 115 ? 12.578 -15.273 -2.631 1 97.75 115 ASN A CA 1
ATOM 882 C C . ASN A 1 115 ? 11.148 -14.82 -2.91 1 97.75 115 ASN A C 1
ATOM 884 O O . ASN A 1 115 ? 10.227 -15.164 -2.17 1 97.75 115 ASN A O 1
ATOM 888 N N . LEU A 1 116 ? 11.055 -14.047 -3.928 1 98.19 116 LEU A N 1
ATOM 889 C CA . LEU A 1 116 ? 9.758 -13.656 -4.473 1 98.19 116 LEU A CA 1
ATOM 890 C C . LEU A 1 116 ? 9.539 -14.258 -5.855 1 98.19 116 LEU A C 1
ATOM 892 O O . LEU A 1 116 ? 10.422 -14.18 -6.715 1 98.19 116 LEU A O 1
ATOM 896 N N . VAL A 1 117 ? 8.375 -14.922 -6.035 1 97.81 117 VAL A N 1
ATOM 897 C CA . VAL A 1 117 ? 8.07 -15.516 -7.328 1 97.81 117 VAL A CA 1
ATOM 898 C C . VAL A 1 117 ? 6.754 -14.961 -7.859 1 97.81 117 VAL A C 1
ATOM 900 O O . VAL A 1 117 ? 5.902 -14.523 -7.086 1 97.81 117 VAL A O 1
ATOM 903 N N . LEU A 1 118 ? 6.633 -14.891 -9.172 1 97.19 118 LEU A N 1
ATOM 904 C CA . LEU A 1 118 ? 5.359 -14.461 -9.742 1 97.19 118 LEU A CA 1
ATOM 905 C C . LEU A 1 118 ? 5.148 -15.062 -11.125 1 97.19 118 LEU A C 1
ATOM 907 O O . LEU A 1 118 ? 6.109 -15.266 -11.875 1 97.19 118 LEU A O 1
ATOM 911 N N . PRO A 1 119 ? 3.887 -15.445 -11.398 1 95.69 119 PRO A N 1
ATOM 912 C CA . PRO A 1 119 ? 3.553 -15.828 -12.773 1 95.69 119 PRO A CA 1
ATOM 913 C C . PRO A 1 119 ? 3.469 -14.633 -13.719 1 95.69 119 PRO A C 1
ATOM 915 O O . PRO A 1 119 ? 2.791 -13.648 -13.414 1 95.69 119 PRO A O 1
ATOM 918 N N . ALA A 1 120 ? 4.223 -14.68 -14.82 1 95.12 120 ALA A N 1
ATOM 919 C CA . ALA A 1 120 ? 4.227 -13.586 -15.789 1 95.12 120 ALA A CA 1
ATOM 920 C C . ALA A 1 120 ? 3.717 -14.055 -17.141 1 95.12 120 ALA A C 1
ATOM 922 O O . ALA A 1 120 ? 4.152 -15.094 -17.656 1 95.12 120 ALA A O 1
ATOM 923 N N . ALA A 1 121 ? 2.723 -13.242 -17.641 1 92.06 121 ALA A N 1
ATOM 924 C CA . ALA A 1 121 ? 2.357 -13.492 -19.031 1 92.06 121 ALA A CA 1
ATOM 925 C C . ALA A 1 121 ? 3.568 -13.344 -19.953 1 92.06 121 ALA A C 1
ATOM 927 O O . ALA A 1 121 ? 4.461 -12.531 -19.688 1 92.06 121 ALA A O 1
ATOM 928 N N . GLU A 1 122 ? 3.557 -14.07 -20.953 1 89.12 122 GLU A N 1
ATOM 929 C CA . GLU A 1 122 ? 4.691 -14.086 -21.875 1 89.12 122 GLU A CA 1
ATOM 930 C C . GLU A 1 122 ? 5.039 -12.68 -22.359 1 89.12 122 GLU A C 1
ATOM 932 O O . GLU A 1 122 ? 6.211 -12.305 -22.406 1 89.12 122 GLU A O 1
ATOM 937 N N . GLU A 1 123 ? 4.016 -11.953 -22.609 1 88.94 123 GLU A N 1
ATOM 938 C CA . GLU A 1 123 ? 4.207 -10.617 -23.172 1 88.94 123 GLU A CA 1
ATOM 939 C C . GLU A 1 123 ? 4.785 -9.664 -22.141 1 88.94 123 GLU A C 1
ATOM 941 O O . GLU A 1 123 ? 5.359 -8.625 -22.484 1 88.94 123 GLU A O 1
ATOM 946 N N . ALA A 1 124 ? 4.695 -10.008 -20.844 1 90.44 124 ALA A N 1
ATOM 947 C CA . ALA A 1 124 ? 5.121 -9.094 -19.781 1 90.44 124 ALA A CA 1
ATOM 948 C C . ALA A 1 124 ? 6.449 -9.547 -19.172 1 90.44 124 ALA A C 1
ATOM 950 O O . ALA A 1 124 ? 7.023 -8.844 -18.344 1 90.44 124 ALA A O 1
ATOM 951 N N . GLU A 1 125 ? 7 -10.633 -19.609 1 93.19 125 GLU A N 1
ATOM 952 C CA . GLU A 1 125 ? 8.188 -11.219 -19 1 93.19 125 GLU A CA 1
ATOM 953 C C . GLU A 1 125 ? 9.367 -10.25 -19.031 1 93.19 125 GLU A C 1
ATOM 955 O O . GLU A 1 125 ? 10.086 -10.102 -18.047 1 93.19 125 GLU A O 1
ATOM 960 N N . SER A 1 126 ? 9.5 -9.602 -20.094 1 91.69 126 SER A N 1
ATOM 961 C CA . SER A 1 126 ? 10.672 -8.75 -20.297 1 91.69 126 SER A CA 1
ATOM 962 C C . SER A 1 126 ? 10.648 -7.547 -19.359 1 91.69 126 SER A C 1
ATOM 964 O O . SER A 1 126 ? 11.703 -7.105 -18.875 1 91.69 126 SER A O 1
ATOM 966 N N . ILE A 1 127 ? 9.539 -7.098 -19.078 1 88.69 127 ILE A N 1
ATOM 967 C CA . ILE A 1 127 ? 9.414 -5.961 -18.172 1 88.69 127 ILE A CA 1
ATOM 968 C C . ILE A 1 127 ? 9.906 -6.352 -16.781 1 88.69 127 ILE A C 1
ATOM 970 O O . ILE A 1 127 ? 10.672 -5.621 -16.156 1 88.69 127 ILE A O 1
ATOM 974 N N . TRP A 1 128 ? 9.531 -7.543 -16.344 1 94.19 128 TRP A N 1
ATOM 975 C CA . TRP A 1 128 ? 9.914 -8.031 -15.016 1 94.19 128 TRP A CA 1
ATOM 976 C C . TRP A 1 128 ? 11.414 -8.297 -14.953 1 94.19 128 TRP A C 1
ATOM 978 O O . TRP A 1 128 ? 12.07 -7.98 -13.961 1 94.19 128 TRP A O 1
ATOM 988 N N . THR A 1 129 ? 11.906 -8.82 -16.062 1 93.75 129 THR A N 1
ATOM 989 C CA . THR A 1 129 ? 13.305 -9.219 -16.062 1 93.75 129 THR A CA 1
ATOM 990 C C . THR A 1 129 ? 14.211 -8 -16.234 1 93.75 129 THR A C 1
ATOM 992 O O . THR A 1 129 ? 15.211 -7.855 -15.531 1 93.75 129 THR A O 1
ATOM 995 N N . ASN A 1 130 ? 13.836 -7.105 -17.047 1 91.5 130 ASN A N 1
ATOM 996 C CA . ASN A 1 130 ? 14.703 -5.98 -17.391 1 91.5 130 ASN A CA 1
ATOM 997 C C . ASN A 1 130 ? 14.57 -4.852 -16.375 1 91.5 130 ASN A C 1
ATOM 999 O O . ASN A 1 130 ? 15.562 -4.207 -16.016 1 91.5 130 ASN A O 1
ATOM 1003 N N . LYS A 1 131 ? 13.422 -4.684 -15.867 1 87.75 131 LYS A N 1
ATOM 1004 C CA . LYS A 1 131 ? 13.195 -3.49 -15.055 1 87.75 131 LYS A CA 1
ATOM 1005 C C . LYS A 1 131 ? 13.172 -3.83 -13.57 1 87.75 131 LYS A C 1
ATOM 1007 O O . LYS A 1 131 ? 13.477 -2.984 -12.727 1 87.75 131 LYS A O 1
ATOM 1012 N N . LEU A 1 132 ? 12.859 -5.062 -13.219 1 90.81 132 LEU A N 1
ATOM 1013 C CA . LEU A 1 132 ? 12.609 -5.328 -11.805 1 90.81 132 LEU A CA 1
ATOM 1014 C C . LEU A 1 132 ? 13.539 -6.414 -11.281 1 90.81 132 LEU A C 1
ATOM 1016 O O . LEU A 1 132 ? 13.477 -6.785 -10.109 1 90.81 132 LEU A O 1
ATOM 1020 N N . GLY A 1 133 ? 14.375 -6.945 -12.078 1 93.25 133 GLY A N 1
ATOM 1021 C CA . GLY A 1 133 ? 15.438 -7.828 -11.625 1 93.25 133 GLY A CA 1
ATOM 1022 C C . GLY A 1 133 ? 14.984 -9.266 -11.445 1 93.25 133 GLY A C 1
ATOM 1023 O O . GLY A 1 133 ? 15.625 -10.031 -10.719 1 93.25 133 GLY A O 1
ATOM 1024 N N . PHE A 1 134 ? 13.906 -9.633 -12.094 1 97.5 134 PHE A N 1
ATOM 1025 C CA . PHE A 1 134 ? 13.469 -11.023 -12.055 1 97.5 134 PHE A CA 1
ATOM 1026 C C . PHE A 1 134 ? 14.219 -11.867 -13.07 1 97.5 134 PHE A C 1
ATOM 1028 O O . PHE A 1 134 ? 14.789 -11.328 -14.023 1 97.5 134 PHE A O 1
ATOM 1035 N N . LYS A 1 135 ? 14.211 -13.141 -12.781 1 97.38 135 LYS A N 1
ATOM 1036 C CA . LYS A 1 135 ? 14.727 -14.141 -13.719 1 97.38 135 LYS A CA 1
ATOM 1037 C C . LYS A 1 135 ? 13.727 -15.273 -13.914 1 97.38 135 LYS A C 1
ATOM 1039 O O . LYS A 1 135 ? 13.008 -15.648 -12.984 1 97.38 135 LYS A O 1
ATOM 1044 N N . LYS A 1 136 ? 13.758 -15.805 -15.102 1 96 136 LYS A N 1
ATOM 1045 C CA . LYS A 1 136 ? 12.906 -16.969 -15.352 1 96 136 LYS A CA 1
ATOM 1046 C C . LYS A 1 136 ? 13.383 -18.172 -14.547 1 96 136 LYS A C 1
ATOM 1048 O O . LYS A 1 136 ? 14.578 -18.5 -14.539 1 96 136 LYS A O 1
ATOM 1053 N N . MET A 1 137 ? 12.445 -18.766 -13.906 1 95.75 137 MET A N 1
ATOM 1054 C CA . MET A 1 137 ? 12.789 -19.953 -13.117 1 95.75 137 MET A CA 1
ATOM 1055 C C . MET A 1 137 ? 13.109 -21.141 -14.023 1 95.75 137 MET A C 1
ATOM 1057 O O . MET A 1 137 ? 12.414 -21.375 -15.016 1 95.75 137 MET A O 1
ATOM 1061 N N . THR A 1 138 ? 14.141 -21.922 -13.586 1 94.94 138 THR A N 1
ATOM 1062 C CA . THR A 1 138 ? 14.406 -23.172 -14.289 1 94.94 138 THR A CA 1
ATOM 1063 C C . THR A 1 138 ? 13.344 -24.203 -13.953 1 94.94 138 THR A C 1
ATOM 1065 O O . THR A 1 138 ? 12.648 -24.094 -12.938 1 94.94 138 THR A O 1
ATOM 1068 N N . ASP A 1 139 ? 13.281 -25.188 -14.781 1 93.19 139 ASP A N 1
ATOM 1069 C CA . ASP A 1 139 ? 12.336 -26.266 -14.539 1 93.19 139 ASP A CA 1
ATOM 1070 C C . ASP A 1 139 ? 12.617 -26.953 -13.211 1 93.19 139 ASP A C 1
ATOM 1072 O O . ASP A 1 139 ? 11.688 -27.344 -12.492 1 93.19 139 ASP A O 1
ATOM 1076 N N . GLU A 1 140 ? 13.844 -27.094 -12.906 1 93.88 140 GLU A N 1
ATOM 1077 C CA . GLU A 1 140 ? 14.242 -27.766 -11.672 1 93.88 140 GLU A CA 1
ATOM 1078 C C . GLU A 1 140 ? 13.789 -26.969 -10.445 1 93.88 140 GLU A C 1
ATOM 1080 O O . GLU A 1 140 ? 13.25 -27.531 -9.492 1 93.88 140 GLU A O 1
ATOM 1085 N N . ARG A 1 141 ? 13.984 -25.688 -10.516 1 92.94 141 ARG A N 1
ATOM 1086 C CA . ARG A 1 141 ? 13.602 -24.828 -9.398 1 92.94 141 ARG A CA 1
ATOM 1087 C C . ARG A 1 141 ? 12.086 -24.781 -9.25 1 92.94 141 ARG A C 1
ATOM 1089 O O . ARG A 1 141 ? 11.562 -24.828 -8.133 1 92.94 141 ARG A O 1
ATOM 1096 N N . TYR A 1 142 ? 11.516 -24.703 -10.398 1 93.06 142 TYR A N 1
ATOM 1097 C CA . TYR A 1 142 ? 10.055 -24.672 -10.383 1 93.06 142 TYR A CA 1
ATOM 1098 C C . TYR A 1 142 ? 9.484 -25.938 -9.758 1 93.06 142 TYR A C 1
ATOM 1100 O O . TYR A 1 142 ? 8.555 -25.875 -8.953 1 93.06 142 TYR A O 1
ATOM 1108 N N . LEU A 1 143 ? 9.992 -27.062 -10.102 1 91.38 143 LEU A N 1
ATOM 1109 C CA . LEU A 1 143 ? 9.523 -28.344 -9.578 1 91.38 143 LEU A CA 1
ATOM 1110 C C . LEU A 1 143 ? 9.742 -28.422 -8.07 1 91.38 143 LEU A C 1
ATOM 1112 O O . LEU A 1 143 ? 8.875 -28.906 -7.34 1 91.38 143 LEU A O 1
ATOM 1116 N N . LYS A 1 144 ? 10.852 -27.922 -7.66 1 91.31 144 LYS A N 1
ATOM 1117 C CA . LYS A 1 144 ? 11.141 -27.906 -6.227 1 91.31 144 LYS A CA 1
ATOM 1118 C C . LYS A 1 144 ? 10.117 -27.062 -5.469 1 91.31 144 LYS A C 1
ATOM 1120 O O . LYS A 1 144 ? 9.555 -27.516 -4.469 1 91.31 144 LYS A O 1
ATOM 1125 N N . TYR A 1 145 ? 9.852 -25.891 -5.969 1 91.62 145 TYR A N 1
ATOM 1126 C CA . TYR A 1 145 ? 8.906 -25 -5.316 1 91.62 145 TYR A CA 1
ATOM 1127 C C . TYR A 1 145 ? 7.496 -25.562 -5.348 1 91.62 145 TYR A C 1
ATOM 1129 O O . TYR A 1 145 ? 6.766 -25.484 -4.359 1 91.62 145 TYR A O 1
ATOM 1137 N N . SER A 1 146 ? 7.156 -26.141 -6.469 1 88.94 146 SER A N 1
ATOM 1138 C CA . SER A 1 146 ? 5.801 -26.656 -6.633 1 88.94 146 SER A CA 1
ATOM 1139 C C . SER A 1 146 ? 5.547 -27.844 -5.711 1 88.94 146 SER A C 1
ATOM 1141 O O . SER A 1 146 ? 4.41 -28.094 -5.312 1 88.94 146 SER A O 1
ATOM 1143 N N . ARG A 1 147 ? 6.59 -28.562 -5.426 1 90.31 147 ARG A N 1
ATOM 1144 C CA . ARG A 1 147 ? 6.48 -29.703 -4.52 1 90.31 147 ARG A CA 1
ATOM 1145 C C . ARG A 1 147 ? 6.266 -29.25 -3.084 1 90.31 147 ARG A C 1
ATOM 1147 O O . ARG A 1 147 ? 5.48 -29.844 -2.344 1 90.31 147 ARG A O 1
ATOM 1154 N N . ASP A 1 148 ? 6.883 -28.188 -2.762 1 91.62 148 ASP A N 1
ATOM 1155 C CA . ASP A 1 148 ? 6.941 -27.781 -1.362 1 91.62 148 ASP A CA 1
ATOM 1156 C C . ASP A 1 148 ? 5.863 -26.75 -1.049 1 91.62 148 ASP A C 1
ATOM 1158 O O . ASP A 1 148 ? 5.484 -26.578 0.111 1 91.62 148 ASP A O 1
ATOM 1162 N N . PHE A 1 149 ? 5.449 -26.047 -2.129 1 90.81 149 PHE A N 1
ATOM 1163 C CA . PHE A 1 149 ? 4.523 -24.953 -1.916 1 90.81 149 PHE A CA 1
ATOM 1164 C C . PHE A 1 149 ? 3.387 -24.984 -2.932 1 90.81 149 PHE A C 1
ATOM 1166 O O . PHE A 1 149 ? 3.596 -25.359 -4.086 1 90.81 149 PHE A O 1
ATOM 1173 N N . GLN A 1 150 ? 2.193 -24.656 -2.523 1 87.44 150 GLN A N 1
ATOM 1174 C CA . GLN A 1 150 ? 1.044 -24.547 -3.418 1 87.44 150 GLN A CA 1
ATOM 1175 C C . GLN A 1 150 ? 1.03 -23.219 -4.148 1 87.44 150 GLN A C 1
ATOM 1177 O O . GLN A 1 150 ? 0.164 -22.375 -3.895 1 87.44 150 GLN A O 1
ATOM 1182 N N . LEU A 1 151 ? 1.93 -23.125 -5.109 1 89.81 151 LEU A N 1
ATOM 1183 C CA . LEU A 1 151 ? 2.021 -21.875 -5.875 1 89.81 151 LEU A CA 1
ATOM 1184 C C . LEU A 1 151 ? 0.846 -21.75 -6.84 1 89.81 151 LEU A C 1
ATOM 1186 O O . LEU A 1 151 ? 0.302 -22.75 -7.301 1 89.81 151 LEU A O 1
ATOM 1190 N N . THR A 1 152 ? 0.445 -20.547 -7.082 1 88 152 THR A N 1
ATOM 1191 C CA . THR A 1 152 ? -0.632 -20.281 -8.031 1 88 152 THR A CA 1
ATOM 1192 C C . THR A 1 152 ? -0.105 -20.281 -9.461 1 88 152 THR A C 1
ATOM 1194 O O . THR A 1 152 ? 0.854 -19.578 -9.781 1 88 152 THR A O 1
ATOM 1197 N N . VAL A 1 153 ? -0.705 -21.078 -10.258 1 82.19 153 VAL A N 1
ATOM 1198 C CA . VAL A 1 153 ? -0.267 -21.203 -11.648 1 82.19 153 VAL A CA 1
ATOM 1199 C C . VAL A 1 153 ? -1.395 -20.766 -12.586 1 82.19 153 VAL A C 1
ATOM 1201 O O . VAL A 1 153 ? -2.562 -21.078 -12.344 1 82.19 153 VAL A O 1
ATOM 1204 N N . PHE A 1 154 ? -1.002 -19.953 -13.555 1 87.94 154 PHE A N 1
ATOM 1205 C CA . PHE A 1 154 ? -1.942 -19.484 -14.57 1 87.94 154 PHE A CA 1
ATOM 1206 C C . PHE A 1 154 ? -1.569 -20.047 -15.938 1 87.94 154 PHE A C 1
ATOM 1208 O O . PHE A 1 154 ? -0.387 -20.141 -16.266 1 87.94 154 PHE A O 1
ATOM 1215 N N . LYS A 1 155 ? -2.617 -20.375 -16.656 1 86 155 LYS A N 1
ATOM 1216 C CA . LYS A 1 155 ? -2.354 -20.797 -18.031 1 86 155 LYS A CA 1
ATOM 1217 C C . LYS A 1 155 ? -1.649 -19.688 -18.812 1 86 155 LYS A C 1
ATOM 1219 O O . LYS A 1 155 ? -2.02 -18.516 -18.719 1 86 155 LYS A O 1
ATOM 1224 N N . GLY A 1 156 ? -0.644 -20.078 -19.547 1 87.81 156 GLY A N 1
ATOM 1225 C CA . GLY A 1 156 ? 0.018 -19.125 -20.422 1 87.81 156 GLY A CA 1
ATOM 1226 C C . GLY A 1 156 ? 1.025 -18.25 -19.719 1 87.81 156 GLY A C 1
ATOM 1227 O O . GLY A 1 156 ? 1.407 -17.188 -20.219 1 87.81 156 GLY A O 1
ATOM 1228 N N . THR A 1 157 ? 1.399 -18.625 -18.484 1 92.19 157 THR A N 1
ATOM 1229 C CA . THR A 1 157 ? 2.381 -17.812 -17.766 1 92.19 157 THR A CA 1
ATOM 1230 C C . THR A 1 157 ? 3.648 -18.625 -17.484 1 92.19 157 THR A C 1
ATOM 1232 O O . THR A 1 157 ? 3.631 -19.859 -17.531 1 92.19 157 THR A O 1
ATOM 1235 N N . SER A 1 158 ? 4.75 -17.891 -17.406 1 92.56 158 SER A N 1
ATOM 1236 C CA . SER A 1 158 ? 5.992 -18.453 -16.875 1 92.56 158 SER A CA 1
ATOM 1237 C C . SER A 1 158 ? 6.273 -17.938 -15.469 1 92.56 158 SER A C 1
ATOM 1239 O O . SER A 1 158 ? 5.883 -16.828 -15.117 1 92.56 158 SER A O 1
ATOM 1241 N N . MET A 1 159 ? 6.98 -18.828 -14.727 1 95.75 159 MET A N 1
ATOM 1242 C CA . MET A 1 159 ? 7.293 -18.422 -13.352 1 95.75 159 MET A CA 1
ATOM 1243 C C . MET A 1 159 ? 8.625 -17.688 -13.289 1 95.75 159 MET A C 1
ATOM 1245 O O . MET A 1 159 ? 9.641 -18.172 -13.789 1 95.75 159 MET A O 1
ATOM 1249 N N . LEU A 1 160 ? 8.555 -16.469 -12.742 1 97.44 160 LEU A N 1
ATOM 1250 C CA . LEU A 1 160 ? 9.758 -15.68 -12.516 1 97.44 160 LEU A CA 1
ATOM 1251 C C . LEU A 1 160 ? 10.117 -15.641 -11.039 1 97.44 160 LEU A C 1
ATOM 1253 O O . LEU A 1 160 ? 9.25 -15.82 -10.18 1 97.44 160 LEU A O 1
ATOM 1257 N N . GLU A 1 161 ? 11.406 -15.445 -10.781 1 97.81 161 GLU A N 1
ATOM 1258 C CA . GLU A 1 161 ? 11.867 -15.375 -9.398 1 97.81 161 GLU A CA 1
ATOM 1259 C C . GLU A 1 161 ? 12.875 -14.242 -9.203 1 97.81 161 GLU A C 1
ATOM 1261 O O . GLU A 1 161 ? 13.547 -13.836 -10.156 1 97.81 161 GLU A O 1
ATOM 1266 N N . LYS A 1 162 ? 12.875 -13.727 -8.039 1 97.75 162 LYS A N 1
ATOM 1267 C CA . LYS A 1 162 ? 13.812 -12.68 -7.633 1 97.75 162 LYS A CA 1
ATOM 1268 C C . LYS A 1 162 ? 14.188 -12.82 -6.16 1 97.75 162 LYS A C 1
ATOM 1270 O O . LYS A 1 162 ? 13.328 -13.086 -5.316 1 97.75 162 LYS A O 1
ATOM 1275 N N . GLU A 1 163 ? 15.477 -12.641 -5.891 1 97.31 163 GLU A N 1
ATOM 1276 C CA . GLU A 1 163 ? 15.914 -12.625 -4.5 1 97.31 163 GLU A CA 1
ATOM 1277 C C . GLU A 1 163 ? 15.508 -11.328 -3.805 1 97.31 163 GLU A C 1
ATOM 1279 O O . GLU A 1 163 ? 15.664 -10.242 -4.367 1 97.31 163 GLU A O 1
ATOM 1284 N N . VAL A 1 164 ? 14.914 -11.477 -2.617 1 97 164 VAL A N 1
ATOM 1285 C CA . VAL A 1 164 ? 14.516 -10.312 -1.836 1 97 164 VAL A CA 1
ATOM 1286 C C . VAL A 1 164 ? 15.734 -9.742 -1.101 1 97 164 VAL A C 1
ATOM 1288 O O . VAL A 1 164 ? 16.391 -10.453 -0.341 1 97 164 VAL A O 1
ATOM 1291 N N . GLN A 1 165 ? 15.984 -8.484 -1.369 1 93.19 165 GLN A N 1
ATOM 1292 C CA . GLN A 1 165 ? 17.078 -7.844 -0.655 1 93.19 165 GLN A CA 1
ATOM 1293 C C . GLN A 1 165 ? 16.734 -7.633 0.816 1 93.19 165 GLN A C 1
ATOM 1295 O O . GLN A 1 165 ? 15.68 -7.078 1.136 1 93.19 165 GLN A O 1
ATOM 1300 N N . GLN A 1 166 ? 17.625 -8.117 1.724 1 90.12 166 GLN A N 1
ATOM 1301 C CA . GLN A 1 166 ? 17.391 -7.984 3.156 1 90.12 166 GLN A CA 1
ATOM 1302 C C . GLN A 1 166 ? 17.906 -6.645 3.676 1 90.12 166 GLN A C 1
ATOM 1304 O O . GLN A 1 166 ? 19.078 -6.336 3.547 1 90.12 166 GLN A O 1
ATOM 1309 N N . THR A 1 167 ? 17.047 -5.746 3.713 1 71.75 167 THR A N 1
ATOM 1310 C CA . THR A 1 167 ? 17.422 -4.426 4.211 1 71.75 167 THR A CA 1
ATOM 1311 C C . THR A 1 167 ? 17.297 -4.363 5.73 1 71.75 167 THR A C 1
ATOM 1313 O O . THR A 1 167 ? 16.328 -4.883 6.301 1 71.75 167 THR A O 1
ATOM 1316 N N . ALA A 1 168 ? 18.484 -4.059 6.402 1 55.19 168 ALA A N 1
ATOM 1317 C CA . ALA A 1 168 ? 18.469 -3.838 7.844 1 55.19 168 ALA A CA 1
ATOM 1318 C C . ALA A 1 168 ? 17.594 -2.645 8.203 1 55.19 168 ALA A C 1
ATOM 1320 O O . ALA A 1 168 ? 17.969 -1.493 7.973 1 55.19 168 ALA A O 1
ATOM 1321 N N . TYR A 1 169 ? 16.453 -2.646 7.824 1 50.72 169 TYR A N 1
ATOM 1322 C CA . TYR A 1 169 ? 15.781 -1.485 8.391 1 50.72 169 TYR A CA 1
ATOM 1323 C C . TYR A 1 169 ? 15.898 -1.471 9.906 1 50.72 169 TYR A C 1
ATOM 1325 O O . TYR A 1 169 ? 15.453 -2.404 10.578 1 50.72 169 TYR A O 1
ATOM 1333 N N . GLU A 1 170 ? 17 -1.103 10.391 1 43.72 170 GLU A N 1
ATOM 1334 C CA . GLU A 1 170 ? 17.156 -0.861 11.828 1 43.72 170 GLU A CA 1
ATOM 1335 C C . GLU A 1 170 ? 16.109 0.107 12.344 1 43.72 170 GLU A C 1
ATOM 1337 O O . GLU A 1 170 ? 15.961 1.217 11.82 1 43.72 170 GLU A O 1
ATOM 1342 N N . LEU A 1 171 ? 15.023 -0.432 12.828 1 37 171 LEU A N 1
ATOM 1343 C CA . LEU A 1 171 ? 14.211 0.445 13.672 1 37 171 LEU A CA 1
ATOM 1344 C C . LEU A 1 171 ? 15.047 1.016 14.812 1 37 171 LEU A C 1
ATOM 1346 O O . LEU A 1 171 ? 15.867 0.309 15.406 1 37 171 LEU A O 1
ATOM 1350 N N . MET B 1 1 ? -23.219 -14.117 -4.777 1 19.83 1 MET B N 1
ATOM 1351 C CA . MET B 1 1 ? -23.859 -13.219 -5.738 1 19.83 1 MET B CA 1
ATOM 1352 C C . MET B 1 1 ? -23.672 -11.758 -5.324 1 19.83 1 MET B C 1
ATOM 1354 O O . MET B 1 1 ? -24.109 -11.352 -4.246 1 19.83 1 MET B O 1
ATOM 1358 N N . CYS B 1 2 ? -22.484 -11.172 -5.805 1 28.98 2 CYS B N 1
ATOM 1359 C CA . CYS B 1 2 ? -22.297 -9.734 -5.633 1 28.98 2 CYS B CA 1
ATOM 1360 C C . CYS B 1 2 ? -23.562 -8.969 -6 1 28.98 2 CYS B C 1
ATOM 1362 O O . CYS B 1 2 ? -24.078 -9.102 -7.113 1 28.98 2 CYS B O 1
ATOM 1364 N N . GLN B 1 3 ? -24.562 -8.836 -5.156 1 28.05 3 GLN B N 1
ATOM 1365 C CA . GLN B 1 3 ? -25.703 -8.031 -5.586 1 28.05 3 GLN B CA 1
ATOM 1366 C C . GLN B 1 3 ? -25.266 -6.93 -6.551 1 28.05 3 GLN B C 1
ATOM 1368 O O . GLN B 1 3 ? -24.281 -6.242 -6.301 1 28.05 3 GLN B O 1
ATOM 1373 N N . THR B 1 4 ? -25.75 -7.082 -7.785 1 30.73 4 THR B N 1
ATOM 1374 C CA . THR B 1 4 ? -25.688 -6.062 -8.82 1 30.73 4 THR B CA 1
ATOM 1375 C C . THR B 1 4 ? -26 -4.684 -8.25 1 30.73 4 THR B C 1
ATOM 1377 O O . THR B 1 4 ? -27.172 -4.336 -8.055 1 30.73 4 THR B O 1
ATOM 1380 N N . PHE B 1 5 ? -25.609 -4.273 -7.125 1 28.23 5 PHE B N 1
ATOM 1381 C CA . PHE B 1 5 ? -26.062 -2.928 -6.801 1 28.23 5 PHE B CA 1
ATOM 1382 C C . PHE B 1 5 ? -25.875 -1.99 -7.988 1 28.23 5 PHE B C 1
ATOM 1384 O O . PHE B 1 5 ? -24.922 -2.145 -8.766 1 28.23 5 PHE B O 1
ATOM 1391 N N . PRO B 1 6 ? -26.797 -1.012 -8.266 1 29.23 6 PRO B N 1
ATOM 1392 C CA . PRO B 1 6 ? -26.812 -0.094 -9.406 1 29.23 6 PRO B CA 1
ATOM 1393 C C . PRO B 1 6 ? -25.422 0.455 -9.734 1 29.23 6 PRO B C 1
ATOM 1395 O O . PRO B 1 6 ? -24.516 0.386 -8.906 1 29.23 6 PRO B O 1
ATOM 1398 N N . ASN B 1 7 ? -25.297 1.293 -10.883 1 30.7 7 ASN B N 1
ATOM 1399 C CA . ASN B 1 7 ? -24.234 1.925 -11.656 1 30.7 7 ASN B CA 1
ATOM 1400 C C . ASN B 1 7 ? -23.109 2.443 -10.75 1 30.7 7 ASN B C 1
ATOM 1402 O O . ASN B 1 7 ? -21.938 2.254 -11.047 1 30.7 7 ASN B O 1
ATOM 1406 N N . SER B 1 8 ? -23.328 3.775 -10.242 1 31.14 8 SER B N 1
ATOM 1407 C CA . SER B 1 8 ? -22.422 4.914 -10.078 1 31.14 8 SER B CA 1
ATOM 1408 C C . SER B 1 8 ? -21.375 4.648 -9.008 1 31.14 8 SER B C 1
ATOM 1410 O O . SER B 1 8 ? -20.172 4.723 -9.281 1 31.14 8 SER B O 1
ATOM 1412 N N . SER B 1 9 ? -21.344 5.469 -7.582 1 36.28 9 SER B N 1
ATOM 1413 C CA . SER B 1 9 ? -20.312 5.914 -6.66 1 36.28 9 SER B CA 1
ATOM 1414 C C . SER B 1 9 ? -19.844 4.777 -5.758 1 36.28 9 SER B C 1
ATOM 1416 O O . SER B 1 9 ? -20.469 4.504 -4.727 1 36.28 9 SER B O 1
ATOM 1418 N N . SER B 1 10 ? -19.578 3.592 -6.035 1 42.44 10 SER B N 1
ATOM 1419 C CA . SER B 1 10 ? -19.047 2.303 -5.602 1 42.44 10 SER B CA 1
ATOM 1420 C C . SER B 1 10 ? -17.922 2.48 -4.59 1 42.44 10 SER B C 1
ATOM 1422 O O . SER B 1 10 ? -17.391 1.498 -4.062 1 42.44 10 SER B O 1
ATOM 1424 N N . LEU B 1 11 ? -17.406 3.609 -4.43 1 48.22 11 LEU B N 1
ATOM 1425 C CA . LEU B 1 11 ? -16.359 4.152 -3.588 1 48.22 11 LEU B CA 1
ATOM 1426 C C . LEU B 1 11 ? -16.734 4.07 -2.113 1 48.22 11 LEU B C 1
ATOM 1428 O O . LEU B 1 11 ? -15.883 4.246 -1.236 1 48.22 11 LEU B O 1
ATOM 1432 N N . PRO B 1 12 ? -18.078 3.924 -1.899 1 52.31 12 PRO B N 1
ATOM 1433 C CA . PRO B 1 12 ? -18.469 4.199 -0.516 1 52.31 12 PRO B CA 1
ATOM 1434 C C . PRO B 1 12 ? -18 3.115 0.456 1 52.31 12 PRO B C 1
ATOM 1436 O O . PRO B 1 12 ? -17.609 3.422 1.581 1 52.31 12 PRO B O 1
ATOM 1439 N N . TYR B 1 13 ? -17.859 1.868 -0.137 1 58.59 13 TYR B N 1
ATOM 1440 C CA . TYR B 1 13 ? -17.703 0.836 0.882 1 58.59 13 TYR B CA 1
ATOM 1441 C C . TYR B 1 13 ? -16.25 0.684 1.295 1 58.59 13 TYR B C 1
ATOM 1443 O O . TYR B 1 13 ? -15.938 0.542 2.48 1 58.59 13 TYR B O 1
ATOM 1451 N N . PHE B 1 14 ? -15.32 0.715 0.326 1 74.31 14 PHE B N 1
ATOM 1452 C CA . PHE B 1 14 ? -13.898 0.731 0.648 1 74.31 14 PHE B CA 1
ATOM 1453 C C . PHE B 1 14 ? -13.578 1.842 1.642 1 74.31 14 PHE B C 1
ATOM 1455 O O . PHE B 1 14 ? -12.969 1.595 2.684 1 74.31 14 PHE B O 1
ATOM 1462 N N . ASN B 1 15 ? -14.133 2.816 1.392 1 80 15 ASN B N 1
ATOM 1463 C CA . ASN B 1 15 ? -13.875 4 2.201 1 80 15 ASN B CA 1
ATOM 1464 C C . ASN B 1 15 ? -14.523 3.889 3.582 1 80 15 ASN B C 1
ATOM 1466 O O . ASN B 1 15 ? -13.984 4.402 4.562 1 80 15 ASN B O 1
ATOM 1470 N N . CYS B 1 16 ? -15.492 3.016 3.578 1 82.25 16 CYS B N 1
ATOM 1471 C CA . CYS B 1 16 ? -16.156 2.852 4.867 1 82.25 16 CYS B CA 1
ATOM 1472 C C . CYS B 1 16 ? -15.281 2.053 5.828 1 82.25 16 CYS B C 1
ATOM 1474 O O . CYS B 1 16 ? -15.133 2.426 6.996 1 82.25 16 CYS B O 1
ATOM 1476 N N . HIS B 1 17 ? -14.672 1.013 5.363 1 85.94 17 HIS B N 1
ATOM 1477 C CA . HIS B 1 17 ? -13.812 0.193 6.211 1 85.94 17 HIS B CA 1
ATOM 1478 C C . HIS B 1 17 ? -12.539 0.943 6.602 1 85.94 17 HIS B C 1
ATOM 1480 O O . HIS B 1 17 ? -12.07 0.826 7.734 1 85.94 17 HIS B O 1
ATOM 1486 N N . LEU B 1 18 ? -12.102 1.63 5.609 1 90.88 18 LEU B N 1
ATOM 1487 C CA . LEU B 1 18 ? -10.93 2.451 5.91 1 90.88 18 LEU B CA 1
ATOM 1488 C C . LEU B 1 18 ? -11.25 3.473 6.996 1 90.88 18 LEU B C 1
ATOM 1490 O O . LEU B 1 18 ? -10.453 3.676 7.918 1 90.88 18 LEU B O 1
ATOM 1494 N N . CYS B 1 19 ? -12.438 4.043 6.906 1 91.56 19 CYS B N 1
ATOM 1495 C CA . CYS B 1 19 ? -12.852 5.023 7.902 1 91.56 19 CYS B CA 1
ATOM 1496 C C . CYS B 1 19 ? -12.961 4.383 9.281 1 91.56 19 CYS B C 1
ATOM 1498 O O . CYS B 1 19 ? -12.461 4.934 10.266 1 91.56 19 CYS B O 1
ATOM 1500 N N . LEU B 1 20 ? -13.57 3.211 9.336 1 91.38 20 LEU B N 1
ATOM 1501 C CA . LEU B 1 20 ? -13.719 2.514 10.609 1 91.38 20 LEU B CA 1
ATOM 1502 C C . LEU B 1 20 ? -12.352 2.16 11.188 1 91.38 20 LEU B C 1
ATOM 1504 O O . LEU B 1 20 ? -12.125 2.32 12.391 1 91.38 20 LEU B O 1
ATOM 1508 N N . PHE B 1 21 ? -11.523 1.758 10.359 1 94.62 21 PHE B N 1
ATOM 1509 C CA . PHE B 1 21 ? -10.164 1.418 10.781 1 94.62 21 PHE B CA 1
ATOM 1510 C C . PHE B 1 21 ? -9.461 2.631 11.375 1 94.62 21 PHE B C 1
ATOM 1512 O O . PHE B 1 21 ? -8.93 2.562 12.484 1 94.62 21 PHE B O 1
ATOM 1519 N N . LEU B 1 22 ? -9.523 3.785 10.648 1 96.12 22 LEU B N 1
ATOM 1520 C CA . LEU B 1 22 ? -8.812 4.977 11.094 1 96.12 22 LEU B CA 1
ATOM 1521 C C . LEU B 1 22 ? -9.445 5.543 12.359 1 96.12 22 LEU B C 1
ATOM 1523 O O . LEU B 1 22 ? -8.742 6.031 13.25 1 96.12 22 LEU B O 1
ATOM 1527 N N . GLN B 1 23 ? -10.734 5.352 12.438 1 95.06 23 GLN B N 1
ATOM 1528 C CA . GLN B 1 23 ? -11.43 5.867 13.609 1 95.06 23 GLN B CA 1
ATOM 1529 C C . GLN B 1 23 ? -11.133 5.016 14.844 1 95.06 23 GLN B C 1
ATOM 1531 O O . GLN B 1 23 ? -11.336 5.461 15.977 1 95.06 23 GLN B O 1
ATOM 1536 N N . GLU B 1 24 ? -10.734 3.787 14.656 1 94.75 24 GLU B N 1
ATOM 1537 C CA . GLU B 1 24 ? -10.273 2.953 15.758 1 94.75 24 GLU B CA 1
ATOM 1538 C C . GLU B 1 24 ? -8.875 3.355 16.203 1 94.75 24 GLU B C 1
ATOM 1540 O O . GLU B 1 24 ? -8.5 3.152 17.359 1 94.75 24 GLU B O 1
ATOM 1545 N N . CYS B 1 25 ? -8.102 3.945 15.375 1 94.88 25 CYS B N 1
ATOM 1546 C CA . CYS B 1 25 ? -6.699 4.246 15.641 1 94.88 25 CYS B CA 1
ATOM 1547 C C . CYS B 1 25 ? -6.531 5.684 16.125 1 94.88 25 CYS B C 1
ATOM 1549 O O . CYS B 1 25 ? -5.531 6.016 16.766 1 94.88 25 CYS B O 1
ATOM 1551 N N . PHE B 1 26 ? -7.504 6.527 15.789 1 94.06 26 PHE B N 1
ATOM 1552 C CA . PHE B 1 26 ? -7.371 7.941 16.109 1 94.06 26 PHE B CA 1
ATOM 1553 C C . PHE B 1 26 ? -8.625 8.453 16.812 1 94.06 26 PHE B C 1
ATOM 1555 O O . PHE B 1 26 ? -9.742 8.055 16.484 1 94.06 26 PHE B O 1
ATOM 1562 N N . ASP B 1 27 ? -8.344 9.406 17.719 1 92.31 27 ASP B N 1
ATOM 1563 C CA . ASP B 1 27 ? -9.477 10.203 18.188 1 92.31 27 ASP B CA 1
ATOM 1564 C C . ASP B 1 27 ? -10.047 11.062 17.062 1 92.31 27 ASP B C 1
ATOM 1566 O O . ASP B 1 27 ? -9.336 11.398 16.109 1 92.31 27 ASP B O 1
ATOM 1570 N N . PRO B 1 28 ? -11.375 11.391 17.141 1 92.44 28 PRO B N 1
ATOM 1571 C CA . PRO B 1 28 ? -11.93 12.281 16.125 1 92.44 28 PRO B CA 1
ATOM 1572 C C . PRO B 1 28 ? -11.133 13.578 15.992 1 92.44 28 PRO B C 1
ATOM 1574 O O . PRO B 1 28 ? -10.656 14.125 16.984 1 92.44 28 PRO B O 1
ATOM 1577 N N . ILE B 1 29 ? -10.852 13.945 14.742 1 91 29 ILE B N 1
ATOM 1578 C CA . ILE B 1 29 ? -10.266 15.25 14.438 1 91 29 ILE B CA 1
ATOM 1579 C C . ILE B 1 29 ? -11.367 16.25 14.141 1 91 29 ILE B C 1
ATOM 1581 O O . ILE B 1 29 ? -11.898 16.297 13.023 1 91 29 ILE B O 1
ATOM 1585 N N . VAL B 1 30 ? -11.609 17.078 15.039 1 87.38 30 VAL B N 1
ATOM 1586 C CA . VAL B 1 30 ? -12.797 17.922 14.977 1 87.38 30 VAL B CA 1
ATOM 1587 C C . VAL B 1 30 ? -12.469 19.234 14.25 1 87.38 30 VAL B C 1
ATOM 1589 O O . VAL B 1 30 ? -11.609 20 14.695 1 87.38 30 VAL B O 1
ATOM 1592 N N . ALA B 1 31 ? -13.172 19.438 13.148 1 84.69 31 ALA B N 1
ATOM 1593 C CA . ALA B 1 31 ? -13.055 20.672 12.391 1 84.69 31 ALA B CA 1
ATOM 1594 C C . ALA B 1 31 ? -13.766 21.828 13.102 1 84.69 31 ALA B C 1
ATOM 1596 O O . ALA B 1 31 ? -14.367 21.625 14.156 1 84.69 31 ALA B O 1
ATOM 1597 N N . LYS B 1 32 ? -13.578 23 12.445 1 79.94 32 LYS B N 1
ATOM 1598 C CA . LYS B 1 32 ? -14.266 24.172 12.961 1 79.94 32 LYS B CA 1
ATOM 1599 C C . LYS B 1 32 ? -15.781 23.969 12.977 1 79.94 32 LYS B C 1
ATOM 1601 O O . LYS B 1 32 ? -16.469 24.453 13.875 1 79.94 32 LYS B O 1
ATOM 1606 N N . SER B 1 33 ? -16.312 23.219 12.039 1 81 33 SER B N 1
ATOM 1607 C CA . SER B 1 33 ? -17.734 22.953 11.906 1 81 33 SER B CA 1
ATOM 1608 C C . SER B 1 33 ? -18.219 21.969 12.969 1 81 33 SER B C 1
ATOM 1610 O O . SER B 1 33 ? -19.422 21.766 13.133 1 81 33 SER B O 1
ATOM 1612 N N . GLY B 1 34 ? -17.25 21.312 13.727 1 84.38 34 GLY B N 1
ATOM 1613 C CA . GLY B 1 34 ? -17.594 20.328 14.727 1 84.38 34 GLY B CA 1
ATOM 1614 C C . GLY B 1 34 ? -17.594 18.906 14.18 1 84.38 34 GLY B C 1
ATOM 1615 O O . GLY B 1 34 ? -17.781 17.938 14.938 1 84.38 34 GLY B O 1
ATOM 1616 N N . ARG B 1 35 ? -17.422 18.766 12.961 1 89 35 ARG B N 1
ATOM 1617 C CA . ARG B 1 35 ? -17.469 17.453 12.336 1 89 35 ARG B CA 1
ATOM 1618 C C . ARG B 1 35 ? -16.109 16.781 12.383 1 89 35 ARG B C 1
ATOM 1620 O O . ARG B 1 35 ? -15.07 17.453 12.422 1 89 35 ARG B O 1
ATOM 1627 N N . ASP B 1 36 ? -16.141 15.477 12.406 1 92.62 36 ASP B N 1
ATOM 1628 C CA . ASP B 1 36 ? -14.914 14.688 12.328 1 92.62 36 ASP B CA 1
ATOM 1629 C C . ASP B 1 36 ? -14.305 14.742 10.93 1 92.62 36 ASP B C 1
ATOM 1631 O O . ASP B 1 36 ? -14.977 14.414 9.945 1 92.62 36 ASP B O 1
ATOM 1635 N N . LEU B 1 37 ? -13.023 15.039 10.82 1 93.12 37 LEU B N 1
ATOM 1636 C CA . LEU B 1 37 ? -12.375 15.227 9.523 1 93.12 37 LEU B CA 1
ATOM 1637 C C . LEU B 1 37 ? -11.938 13.883 8.938 1 93.12 37 LEU B C 1
ATOM 1639 O O . LEU B 1 37 ? -11.625 13.805 7.746 1 93.12 37 LEU B O 1
ATOM 1643 N N . ILE B 1 38 ? -11.938 12.828 9.68 1 94.5 38 ILE B N 1
ATOM 1644 C CA . ILE B 1 38 ? -11.406 11.555 9.211 1 94.5 38 ILE B CA 1
ATOM 1645 C C . ILE B 1 38 ? -12.242 11.047 8.039 1 94.5 38 ILE B C 1
ATOM 1647 O O . ILE B 1 38 ? -11.703 10.789 6.957 1 94.5 38 ILE B O 1
ATOM 1651 N N . PRO B 1 39 ? -13.594 10.992 8.18 1 93 39 PRO B N 1
ATOM 1652 C CA . PRO B 1 39 ? -14.367 10.562 7.012 1 93 39 PRO B CA 1
ATOM 1653 C C . PRO B 1 39 ? -14.227 11.523 5.832 1 93 39 PRO B C 1
ATOM 1655 O O . PRO B 1 39 ? -14.25 11.094 4.676 1 93 39 PRO B O 1
ATOM 1658 N N . VAL B 1 40 ? -14.039 12.766 6.148 1 91.75 40 VAL B N 1
ATOM 1659 C CA . VAL B 1 40 ? -13.914 13.773 5.102 1 91.75 40 VAL B CA 1
ATOM 1660 C C . VAL B 1 40 ? -12.656 13.508 4.273 1 91.75 40 VAL B C 1
ATOM 1662 O O . VAL B 1 40 ? -12.703 13.523 3.043 1 91.75 40 VAL B O 1
ATOM 1665 N N . MET B 1 41 ? -11.594 13.18 4.926 1 93.75 41 MET B N 1
ATOM 1666 C CA . MET B 1 41 ? -10.328 12.898 4.246 1 93.75 41 MET B CA 1
ATOM 1667 C C . MET B 1 41 ? -10.398 11.578 3.496 1 93.75 41 MET B C 1
ATOM 1669 O O . MET B 1 41 ? -9.953 11.477 2.354 1 93.75 41 MET B O 1
ATOM 1673 N N . VAL B 1 42 ? -11.023 10.578 4.102 1 92.94 42 VAL B N 1
ATOM 1674 C CA . VAL B 1 42 ? -11.102 9.242 3.527 1 92.94 42 VAL B CA 1
ATOM 1675 C C . VAL B 1 42 ? -11.922 9.281 2.242 1 92.94 42 VAL B C 1
ATOM 1677 O O . VAL B 1 42 ? -11.562 8.648 1.245 1 92.94 42 VAL B O 1
ATOM 1680 N N . TYR B 1 43 ? -12.945 10.117 2.248 1 90 43 TYR B N 1
ATOM 1681 C CA . TYR B 1 43 ? -13.852 10.148 1.101 1 90 43 TYR B CA 1
ATOM 1682 C C . TYR B 1 43 ? -13.445 11.258 0.129 1 90 43 TYR B C 1
ATOM 1684 O O . TYR B 1 43 ? -14.07 11.422 -0.923 1 90 43 TYR B O 1
ATOM 1692 N N . GLY B 1 44 ? -12.453 11.938 0.454 1 90.06 44 GLY B N 1
ATOM 1693 C CA . GLY B 1 44 ? -11.953 12.984 -0.422 1 90.06 44 GLY B CA 1
ATOM 1694 C C . GLY B 1 44 ? -12.93 14.117 -0.614 1 90.06 44 GLY B C 1
ATOM 1695 O O . GLY B 1 44 ? -13.133 14.594 -1.735 1 90.06 44 GLY B O 1
ATOM 1696 N N . ARG B 1 45 ? -13.531 14.469 0.451 1 88.88 45 ARG B N 1
ATOM 1697 C CA . ARG B 1 45 ? -14.508 15.555 0.385 1 88.88 45 ARG B CA 1
ATOM 1698 C C . ARG B 1 45 ? -13.898 16.875 0.843 1 88.88 45 ARG B C 1
ATOM 1700 O O . ARG B 1 45 ? -12.836 16.891 1.468 1 88.88 45 ARG B O 1
ATOM 1707 N N . ASN B 1 46 ? -14.609 17.922 0.375 1 88 46 ASN B N 1
ATOM 1708 C CA . ASN B 1 46 ? -14.188 19.25 0.797 1 88 46 ASN B CA 1
ATOM 1709 C C . ASN B 1 46 ? -15.047 19.781 1.939 1 88 46 ASN B C 1
ATOM 1711 O O . ASN B 1 46 ? -16.25 19.516 1.99 1 88 46 ASN B O 1
ATOM 1715 N N . ILE B 1 47 ? -14.352 20.469 2.883 1 84.06 47 ILE B N 1
ATOM 1716 C CA . ILE B 1 47 ? -15.094 21.016 4.008 1 84.06 47 ILE B CA 1
ATOM 1717 C C . ILE B 1 47 ? -14.406 22.281 4.508 1 84.06 47 ILE B C 1
ATOM 1719 O O . ILE B 1 47 ? -13.172 22.344 4.59 1 84.06 47 ILE B O 1
ATOM 1723 N N . SER B 1 48 ? -15.18 23.281 4.832 1 80.44 48 SER B N 1
ATOM 1724 C CA . SER B 1 48 ? -14.719 24.5 5.496 1 80.44 48 SER B CA 1
ATOM 1725 C C . SER B 1 48 ? -13.453 25.047 4.832 1 80.44 48 SER B C 1
ATOM 1727 O O . SER B 1 48 ? -12.477 25.359 5.512 1 80.44 48 SER B O 1
ATOM 1729 N N . GLY B 1 49 ? -13.359 25.031 3.496 1 79.12 49 GLY B N 1
ATOM 1730 C CA . GLY B 1 49 ? -12.234 25.609 2.777 1 79.12 49 GLY B CA 1
ATOM 1731 C C . GLY B 1 49 ? -11.086 24.641 2.586 1 79.12 49 GLY B C 1
ATOM 1732 O O . GLY B 1 49 ? -10.102 24.969 1.921 1 79.12 49 GLY B O 1
ATOM 1733 N N . GLN B 1 50 ? -11.125 23.484 3.234 1 82.06 50 GLN B N 1
ATOM 1734 C CA . GLN B 1 50 ? -10.109 22.453 3.029 1 82.06 50 GLN B CA 1
ATOM 1735 C C . GLN B 1 50 ? -10.516 21.5 1.917 1 82.06 50 GLN B C 1
ATOM 1737 O O . GLN B 1 50 ? -11.648 21 1.896 1 82.06 50 GLN B O 1
ATOM 1742 N N . GLU B 1 51 ? -9.57 21.297 1.022 1 86.56 51 GLU B N 1
ATOM 1743 C CA . GLU B 1 51 ? -9.828 20.406 -0.108 1 86.56 51 GLU B CA 1
ATOM 1744 C C . GLU B 1 51 ? -9.109 19.062 0.065 1 86.56 51 GLU B C 1
ATOM 1746 O O . GLU B 1 51 ? -7.883 19.016 0.152 1 86.56 51 GLU B O 1
ATOM 1751 N N . PHE B 1 52 ? -9.953 18.062 0.089 1 89.38 52 PHE B N 1
ATOM 1752 C CA . PHE B 1 52 ? -9.367 16.734 0.256 1 89.38 52 PHE B CA 1
ATOM 1753 C C . PHE B 1 52 ? -9.672 15.852 -0.948 1 89.38 52 PHE B C 1
ATOM 1755 O O . PHE B 1 52 ? -9.531 14.633 -0.879 1 89.38 52 PHE B O 1
ATOM 1762 N N . GLY B 1 53 ? -10.047 16.438 -2.033 1 89.06 53 GLY B N 1
ATOM 1763 C CA . GLY B 1 53 ? -10.398 15.703 -3.234 1 89.06 53 GLY B CA 1
ATOM 1764 C C . GLY B 1 53 ? -9.219 14.984 -3.859 1 89.06 53 GLY B C 1
ATOM 1765 O O . GLY B 1 53 ? -9.398 14.031 -4.625 1 89.06 53 GLY B O 1
ATOM 1766 N N . GLY B 1 54 ? -7.996 15.344 -3.568 1 90.12 54 GLY B N 1
ATOM 1767 C CA . GLY B 1 54 ? -6.816 14.758 -4.188 1 90.12 54 GLY B CA 1
ATOM 1768 C C . GLY B 1 54 ? -6.008 13.898 -3.232 1 90.12 54 GLY B C 1
ATOM 1769 O O . GLY B 1 54 ? -4.785 13.82 -3.346 1 90.12 54 GLY B O 1
ATOM 1770 N N . MET B 1 55 ? -6.754 13.141 -2.391 1 94.25 55 MET B N 1
ATOM 1771 C CA . MET B 1 55 ? -6.059 12.359 -1.375 1 94.25 55 MET B CA 1
ATOM 1772 C C . MET B 1 55 ? -5.535 11.055 -1.962 1 94.25 55 MET B C 1
ATOM 1774 O O . MET B 1 55 ? -6.215 10.414 -2.768 1 94.25 55 MET B O 1
ATOM 1778 N N . TYR B 1 56 ? -4.348 10.719 -1.583 1 96.56 56 TYR B N 1
ATOM 1779 C CA . TYR B 1 56 ? -3.793 9.383 -1.78 1 96.56 56 TYR B CA 1
ATOM 1780 C C . TYR B 1 56 ? -4.012 8.508 -0.549 1 96.56 56 TYR B C 1
ATOM 1782 O O . TYR B 1 56 ? -3.875 8.984 0.583 1 96.56 56 TYR B O 1
ATOM 1790 N N . CYS B 1 57 ? -4.32 7.281 -0.769 1 96.31 57 CYS B N 1
ATOM 1791 C CA . CYS B 1 57 ? -4.465 6.324 0.323 1 96.31 57 CYS B CA 1
ATOM 1792 C C . CYS B 1 57 ? -3.729 5.027 0.009 1 96.31 57 CYS B C 1
ATOM 1794 O O . CYS B 1 57 ? -3.873 4.473 -1.083 1 96.31 57 CYS B O 1
ATOM 1796 N N . ILE B 1 58 ? -2.904 4.641 0.884 1 97.38 58 ILE B N 1
ATOM 1797 C CA . ILE B 1 58 ? -2.244 3.344 0.813 1 97.38 58 ILE B CA 1
ATOM 1798 C C . ILE B 1 58 ? -2.764 2.438 1.928 1 97.38 58 ILE B C 1
ATOM 1800 O O . ILE B 1 58 ? -2.83 2.848 3.088 1 97.38 58 ILE B O 1
ATOM 1804 N N . VAL B 1 59 ? -3.148 1.209 1.54 1 96.88 59 VAL B N 1
ATOM 1805 C CA . VAL B 1 59 ? -3.732 0.277 2.5 1 96.88 59 VAL B CA 1
ATOM 1806 C C . VAL B 1 59 ? -3.045 -1.082 2.385 1 96.88 59 VAL B C 1
ATOM 1808 O O . VAL B 1 59 ? -2.787 -1.563 1.278 1 96.88 59 VAL B O 1
ATOM 1811 N N . LEU B 1 60 ? -2.693 -1.591 3.496 1 96.81 60 LEU B N 1
ATOM 1812 C CA . LEU B 1 60 ? -2.248 -2.975 3.6 1 96.81 60 LEU B CA 1
ATOM 1813 C C . LEU B 1 60 ? -3.281 -3.826 4.328 1 96.81 60 LEU B C 1
ATOM 1815 O O . LEU B 1 60 ? -3.682 -3.502 5.449 1 96.81 60 LEU B O 1
ATOM 1819 N N . THR B 1 61 ? -3.797 -4.855 3.66 1 94.62 61 THR B N 1
ATOM 1820 C CA . THR B 1 61 ? -4.715 -5.797 4.293 1 94.62 61 THR B CA 1
ATOM 1821 C C . THR B 1 61 ? -4.066 -7.172 4.438 1 94.62 61 THR B C 1
ATOM 1823 O O . THR B 1 61 ? -3.262 -7.578 3.594 1 94.62 61 THR B O 1
ATOM 1826 N N . VAL B 1 62 ? -4.344 -7.832 5.539 1 93.25 62 VAL B N 1
ATOM 1827 C CA . VAL B 1 62 ? -3.994 -9.219 5.82 1 93.25 62 VAL B CA 1
ATOM 1828 C C . VAL B 1 62 ? -5.258 -10.016 6.133 1 93.25 62 VAL B C 1
ATOM 1830 O O . VAL B 1 62 ? -6.02 -9.656 7.031 1 93.25 62 VAL B O 1
ATOM 1833 N N . LYS B 1 63 ? -5.484 -11.078 5.406 1 89.31 63 LYS B N 1
ATOM 1834 C CA . LYS B 1 63 ? -6.684 -11.898 5.586 1 89.31 63 LYS B CA 1
ATOM 1835 C C . LYS B 1 63 ? -7.945 -11.047 5.484 1 89.31 63 LYS B C 1
ATOM 1837 O O . LYS B 1 63 ? -8.828 -11.133 6.348 1 89.31 63 LYS B O 1
ATOM 1842 N N . SER B 1 64 ? -7.871 -10.094 4.508 1 86.06 64 SER B N 1
ATOM 1843 C CA . SER B 1 64 ? -9.023 -9.281 4.141 1 86.06 64 SER B CA 1
ATOM 1844 C C . SER B 1 64 ? -9.352 -8.266 5.227 1 86.06 64 SER B C 1
ATOM 1846 O O . SER B 1 64 ? -10.469 -7.742 5.277 1 86.06 64 SER B O 1
ATOM 1848 N N . VAL B 1 65 ? -8.422 -8.062 6.121 1 89.44 65 VAL B N 1
ATOM 1849 C CA . VAL B 1 65 ? -8.594 -7.059 7.168 1 89.44 65 VAL B CA 1
ATOM 1850 C C . VAL B 1 65 ? -7.539 -5.961 7.004 1 89.44 65 VAL B C 1
ATOM 1852 O O . VAL B 1 65 ? -6.367 -6.25 6.766 1 89.44 65 VAL B O 1
ATOM 1855 N N . VAL B 1 66 ? -8 -4.723 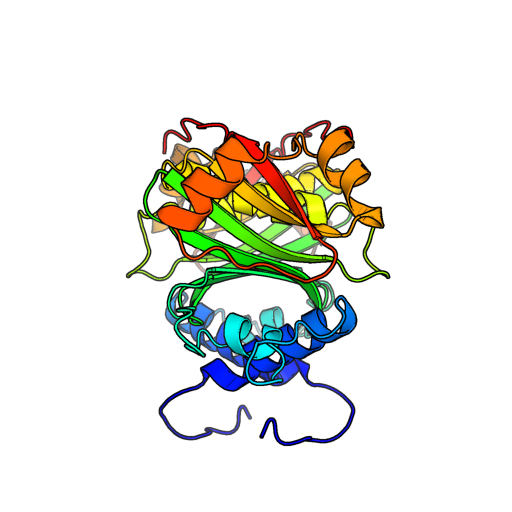7.105 1 93.81 66 VAL B N 1
ATOM 1856 C CA . VAL B 1 66 ? -7.055 -3.617 7.043 1 93.81 66 VAL B CA 1
ATOM 1857 C C . VAL B 1 66 ? -6.152 -3.641 8.273 1 93.81 66 VAL B C 1
ATOM 1859 O O . VAL B 1 66 ? -6.637 -3.641 9.406 1 93.81 66 VAL B O 1
ATOM 1862 N N . VAL B 1 67 ? -4.871 -3.648 8.07 1 96.5 67 VAL B N 1
ATOM 1863 C CA . VAL B 1 67 ? -3.969 -3.707 9.219 1 96.5 67 VAL B CA 1
ATOM 1864 C C . VAL B 1 67 ? -3.146 -2.422 9.289 1 96.5 67 VAL B C 1
ATOM 1866 O O . VAL B 1 67 ? -2.676 -2.041 10.367 1 96.5 67 VAL B O 1
ATOM 1869 N N . SER B 1 68 ? -2.914 -1.761 8.219 1 97.88 68 SER B N 1
ATOM 1870 C CA . SER B 1 68 ? -2.156 -0.516 8.133 1 97.88 68 SER B CA 1
ATOM 1871 C C . SER B 1 68 ? -2.666 0.362 6.992 1 97.88 68 SER B C 1
ATOM 1873 O O . SER B 1 68 ? -3.035 -0.143 5.93 1 97.88 68 SER B O 1
ATOM 1875 N N . ALA B 1 69 ? -2.701 1.691 7.242 1 97.94 69 ALA B N 1
ATOM 1876 C CA . ALA B 1 69 ? -3.17 2.611 6.211 1 97.94 69 ALA B CA 1
ATOM 1877 C C . ALA B 1 69 ? -2.578 4.004 6.406 1 97.94 69 ALA B C 1
ATOM 1879 O O . ALA B 1 69 ? -2.23 4.387 7.527 1 97.94 69 ALA B O 1
ATOM 1880 N N . GLY B 1 70 ? -2.4 4.695 5.32 1 97.94 70 GLY B N 1
ATOM 1881 C CA . GLY B 1 70 ? -1.948 6.078 5.316 1 97.94 70 GLY B CA 1
ATOM 1882 C C . GLY B 1 70 ? -2.693 6.945 4.32 1 97.94 70 GLY B C 1
ATOM 1883 O O . GLY B 1 70 ? -3 6.504 3.211 1 97.94 70 GLY B O 1
ATOM 1884 N N . LEU B 1 71 ? -2.994 8.156 4.785 1 97.25 71 LEU B N 1
ATOM 1885 C CA . LEU B 1 71 ? -3.566 9.195 3.93 1 97.25 71 LEU B CA 1
ATOM 1886 C C . LEU B 1 71 ? -2.553 10.305 3.664 1 97.25 71 LEU B C 1
ATOM 1888 O O . LEU B 1 71 ? -1.935 10.82 4.598 1 97.25 71 LEU B O 1
ATOM 1892 N N . LEU B 1 72 ? -2.398 10.586 2.402 1 97.44 72 LEU B N 1
ATOM 1893 C CA . LEU B 1 72 ? -1.415 11.609 2.064 1 97.44 72 LEU B CA 1
ATOM 1894 C C . LEU B 1 72 ? -1.982 12.594 1.048 1 97.44 72 LEU B C 1
ATOM 1896 O O . LEU B 1 72 ? -2.867 12.242 0.263 1 97.44 72 LEU B O 1
ATOM 1900 N N . ARG B 1 73 ? -1.571 13.812 1.164 1 96.56 73 ARG B N 1
ATOM 1901 C CA . ARG B 1 73 ? -1.858 14.867 0.194 1 96.56 73 ARG B CA 1
ATOM 1902 C C . ARG B 1 73 ? -0.571 15.484 -0.339 1 96.56 73 ARG B C 1
ATOM 1904 O O . ARG B 1 73 ? 0.365 15.734 0.423 1 96.56 73 ARG B O 1
ATOM 1911 N N . ILE B 1 74 ? -0.558 15.695 -1.668 1 96.69 74 ILE B N 1
ATOM 1912 C CA . ILE B 1 74 ? 0.662 16.172 -2.309 1 96.69 74 ILE B CA 1
ATOM 1913 C C . ILE B 1 74 ? 0.418 17.562 -2.912 1 96.69 74 ILE B C 1
ATOM 1915 O O . ILE B 1 74 ? -0.546 17.75 -3.656 1 96.69 74 ILE B O 1
ATOM 1919 N N . PHE B 1 75 ? 1.248 18.453 -2.533 1 96.06 75 PHE B N 1
ATOM 1920 C CA . PHE B 1 75 ? 1.205 19.812 -3.055 1 96.06 75 PHE B CA 1
ATOM 1921 C C . PHE B 1 75 ? 2.365 20.062 -4.012 1 96.06 75 PHE B C 1
ATOM 1923 O O . PHE B 1 75 ? 3.398 20.609 -3.613 1 96.06 75 PHE B O 1
ATOM 1930 N N . GLY B 1 76 ? 2.111 19.719 -5.285 1 94.56 76 GLY B N 1
ATOM 1931 C CA . GLY B 1 76 ? 3.197 19.875 -6.242 1 94.56 76 GLY B CA 1
ATOM 1932 C C . GLY B 1 76 ? 4.43 19.078 -5.875 1 94.56 76 GLY B C 1
ATOM 1933 O O . GLY B 1 76 ? 4.324 17.922 -5.453 1 94.56 76 GLY B O 1
ATOM 1934 N N . GLN B 1 77 ? 5.605 19.703 -6.133 1 96.94 77 GLN B N 1
ATOM 1935 C CA . GLN B 1 77 ? 6.863 19.031 -5.852 1 96.94 77 GLN B CA 1
ATOM 1936 C C . GLN B 1 77 ? 7.488 19.531 -4.555 1 96.94 77 GLN B C 1
ATOM 1938 O O . GLN B 1 77 ? 8.508 19 -4.105 1 96.94 77 GLN B O 1
ATOM 1943 N N . GLU B 1 78 ? 6.836 20.438 -3.898 1 96.25 78 GLU B N 1
ATOM 1944 C CA . GLU B 1 78 ? 7.453 21.094 -2.754 1 96.25 78 GLU B CA 1
ATOM 1945 C C . GLU B 1 78 ? 7.215 20.312 -1.468 1 96.25 78 GLU B C 1
ATOM 1947 O O . GLU B 1 78 ? 8.148 20.078 -0.69 1 96.25 78 GLU B O 1
ATOM 1952 N N . VAL B 1 79 ? 5.934 19.969 -1.28 1 97.06 79 VAL B N 1
ATOM 1953 C CA . VAL B 1 79 ? 5.66 19.359 0.018 1 97.06 79 VAL B CA 1
ATOM 1954 C C . VAL B 1 79 ? 4.488 18.375 -0.104 1 97.06 79 VAL B C 1
ATOM 1956 O O . VAL B 1 79 ? 3.592 18.578 -0.93 1 97.06 79 VAL B O 1
ATOM 1959 N N . ALA B 1 80 ? 4.578 17.281 0.6 1 97.75 80 ALA B N 1
ATOM 1960 C CA . ALA B 1 80 ? 3.455 16.391 0.853 1 97.75 80 ALA B CA 1
ATOM 1961 C C . ALA B 1 80 ? 3.143 16.312 2.344 1 97.75 80 ALA B C 1
ATOM 1963 O O . ALA B 1 80 ? 4.035 16.469 3.182 1 97.75 80 ALA B O 1
ATOM 1964 N N . GLU B 1 81 ? 1.897 16.109 2.668 1 97.5 81 GLU B N 1
ATOM 1965 C CA . GLU B 1 81 ? 1.517 15.891 4.059 1 97.5 81 GLU B CA 1
ATOM 1966 C C . GLU B 1 81 ? 0.952 14.484 4.262 1 97.5 81 GLU B C 1
ATOM 1968 O O . GLU B 1 81 ? 0.251 13.961 3.393 1 97.5 81 GLU B O 1
ATOM 1973 N N . LEU B 1 82 ? 1.319 13.938 5.398 1 97.81 82 LEU B N 1
ATOM 1974 C CA . LEU B 1 82 ? 0.792 12.664 5.879 1 97.81 82 LEU B CA 1
ATOM 1975 C C . LEU B 1 82 ? -0.004 12.859 7.164 1 97.81 82 LEU B C 1
ATOM 1977 O O . LEU B 1 82 ? 0.497 12.586 8.258 1 97.81 82 LEU B O 1
ATOM 1981 N N . PRO B 1 83 ? -1.267 13.234 6.984 1 96.62 83 PRO B N 1
ATOM 1982 C CA . PRO B 1 83 ? -2.033 13.578 8.188 1 96.62 83 PRO B CA 1
ATOM 1983 C C . PRO B 1 83 ? -2.383 12.352 9.031 1 96.62 83 PRO B C 1
ATOM 1985 O O . PRO B 1 83 ? -2.439 12.445 10.258 1 96.62 83 PRO B O 1
ATOM 1988 N N . LEU B 1 84 ? -2.652 11.266 8.383 1 97.06 84 LEU B N 1
ATOM 1989 C CA . LEU B 1 84 ? -3.031 10.062 9.109 1 97.06 84 LEU B CA 1
ATOM 1990 C C . LEU B 1 84 ? -2.258 8.852 8.602 1 97.06 84 LEU B C 1
ATOM 1992 O O . LEU B 1 84 ? -2.256 8.578 7.395 1 97.06 84 LEU B O 1
ATOM 1996 N N . VAL B 1 85 ? -1.615 8.188 9.492 1 97.31 85 VAL B N 1
ATOM 1997 C CA . VAL B 1 85 ? -0.97 6.906 9.211 1 97.31 85 VAL B CA 1
ATOM 1998 C C . VAL B 1 85 ? -0.958 6.043 10.469 1 97.31 85 VAL B C 1
ATOM 2000 O O . VAL B 1 85 ? -0.604 6.52 11.547 1 97.31 85 VAL B O 1
ATOM 2003 N N . ALA B 1 86 ? -1.457 4.797 10.281 1 96.94 86 ALA B N 1
ATOM 2004 C CA . ALA B 1 86 ? -1.541 3.951 11.469 1 96.94 86 ALA B CA 1
ATOM 2005 C C . ALA B 1 86 ? -1.482 2.473 11.094 1 96.94 86 ALA B C 1
ATOM 2007 O O . ALA B 1 86 ? -1.794 2.1 9.961 1 96.94 86 ALA B O 1
ATOM 2008 N N . THR B 1 87 ? -0.985 1.697 11.992 1 97.25 87 THR B N 1
ATOM 2009 C CA . THR B 1 87 ? -1.079 0.241 12.023 1 97.25 87 THR B CA 1
ATOM 2010 C C . THR B 1 87 ? -1.858 -0.228 13.25 1 97.25 87 THR B C 1
ATOM 2012 O O . THR B 1 87 ? -1.67 0.296 14.344 1 97.25 87 THR B O 1
ATOM 2015 N N . SER B 1 88 ? -2.781 -1.164 12.992 1 97.06 88 SER B N 1
ATOM 2016 C CA . SER B 1 88 ? -3.58 -1.651 14.109 1 97.06 88 SER B CA 1
ATOM 2017 C C . SER B 1 88 ? -2.693 -2.201 15.227 1 97.06 88 SER B C 1
ATOM 2019 O O . SER B 1 88 ? -1.636 -2.775 14.953 1 97.06 88 SER B O 1
ATOM 2021 N N . ARG B 1 89 ? -3.143 -2.049 16.438 1 95.44 89 ARG B N 1
ATOM 2022 C CA . ARG B 1 89 ? -2.361 -2.387 17.625 1 95.44 89 ARG B CA 1
ATOM 2023 C C . ARG B 1 89 ? -1.91 -3.842 17.594 1 95.44 89 ARG B C 1
ATOM 2025 O O . ARG B 1 89 ? -0.747 -4.145 17.859 1 95.44 89 ARG B O 1
ATOM 2032 N N . GLU B 1 90 ? -2.783 -4.762 17.203 1 95 90 GLU B N 1
ATOM 2033 C CA . GLU B 1 90 ? -2.506 -6.191 17.219 1 95 90 GLU B CA 1
ATOM 2034 C C . GLU B 1 90 ? -1.476 -6.566 16.156 1 95 90 GLU B C 1
ATOM 2036 O O . GLU B 1 90 ? -0.918 -7.664 16.188 1 95 90 GLU B O 1
ATOM 2041 N N . ASN B 1 91 ? -1.241 -5.594 15.273 1 96.1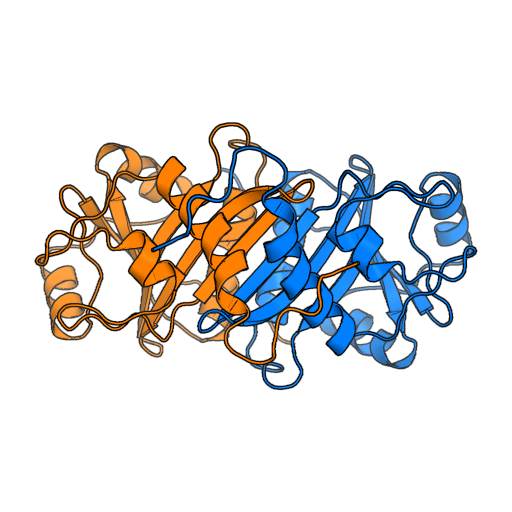9 91 ASN B N 1
ATOM 2042 C CA . ASN B 1 91 ? -0.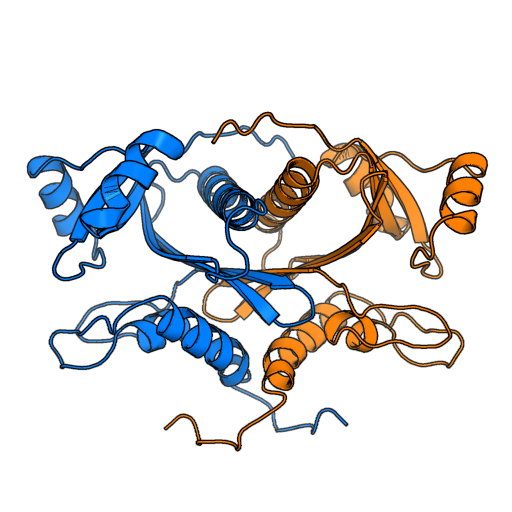374 -5.914 14.141 1 96.19 91 ASN B CA 1
ATOM 2043 C C . ASN B 1 91 ? 0.891 -5.059 14.148 1 96.19 91 ASN B C 1
ATOM 2045 O O . ASN B 1 91 ? 1.579 -4.953 13.133 1 96.19 91 ASN B O 1
ATOM 2049 N N . GLN B 1 92 ? 1.116 -4.434 15.273 1 94.38 92 GLN B N 1
ATOM 2050 C CA . GLN B 1 92 ? 2.338 -3.648 15.406 1 94.38 92 GLN B CA 1
ATOM 2051 C C . GLN B 1 92 ? 3.547 -4.547 15.656 1 94.38 92 GLN B C 1
ATOM 2053 O O . GLN B 1 92 ? 3.398 -5.684 16.109 1 94.38 92 GLN B O 1
ATOM 2058 N N . GLY B 1 93 ? 4.754 -4.133 15.164 1 92.19 93 GLY B N 1
ATOM 2059 C CA . GLY B 1 93 ? 5.996 -4.859 15.391 1 92.19 93 GLY B CA 1
ATOM 2060 C C . GLY B 1 93 ? 6.242 -5.949 14.367 1 92.19 93 GLY B C 1
ATOM 2061 O O . GLY B 1 93 ? 7.125 -6.789 14.547 1 92.19 93 GLY B O 1
ATOM 2062 N N . LYS B 1 94 ? 5.457 -5.965 13.312 1 92.94 94 LYS B N 1
ATOM 2063 C CA . LYS B 1 94 ? 5.574 -7.016 12.305 1 92.94 94 LYS B CA 1
ATOM 2064 C C . LYS B 1 94 ? 6.148 -6.469 11.008 1 92.94 94 LYS B C 1
ATOM 2066 O O . LYS B 1 94 ? 6.262 -7.195 10.016 1 92.94 94 LYS B O 1
ATOM 2071 N N . GLY B 1 95 ? 6.434 -5.172 10.953 1 93.31 95 GLY B N 1
ATOM 2072 C CA . GLY B 1 95 ? 7.035 -4.574 9.773 1 93.31 95 GLY B CA 1
ATOM 2073 C C . GLY B 1 95 ? 6.02 -3.936 8.844 1 93.31 95 GLY B C 1
ATOM 2074 O O . GLY B 1 95 ? 6.387 -3.369 7.812 1 93.31 95 GLY B O 1
ATOM 2075 N N . TYR B 1 96 ? 4.73 -3.93 9.203 1 96.62 96 TYR B N 1
ATOM 2076 C CA . TYR B 1 96 ? 3.682 -3.422 8.328 1 96.62 96 TYR B CA 1
ATOM 2077 C C . TYR B 1 96 ? 3.793 -1.911 8.164 1 96.62 96 TYR B C 1
ATOM 2079 O O . TYR B 1 96 ? 3.662 -1.392 7.051 1 96.62 96 TYR B O 1
ATOM 2087 N N . PHE B 1 97 ? 4.055 -1.251 9.266 1 95.38 97 PHE B N 1
ATOM 2088 C CA . PHE B 1 97 ? 4.227 0.195 9.188 1 95.38 97 PHE B CA 1
ATOM 2089 C C . PHE B 1 97 ? 5.418 0.552 8.312 1 95.38 97 PHE B C 1
ATOM 2091 O O . PHE B 1 97 ? 5.324 1.435 7.453 1 95.38 97 PHE B O 1
ATOM 2098 N N . GLN B 1 98 ? 6.484 -0.149 8.477 1 93.94 98 GLN B N 1
ATOM 2099 C CA . GLN B 1 98 ? 7.691 0.123 7.703 1 93.94 98 GLN B CA 1
ATOM 2100 C C . GLN B 1 98 ? 7.449 -0.08 6.207 1 93.94 98 GLN B C 1
ATOM 2102 O O . GLN B 1 98 ? 7.93 0.7 5.383 1 93.94 98 GLN B O 1
ATOM 2107 N N . ALA B 1 99 ? 6.758 -1.109 5.914 1 95.56 99 ALA B N 1
ATOM 2108 C CA . ALA B 1 99 ? 6.434 -1.387 4.516 1 95.56 99 ALA B CA 1
ATOM 2109 C C . ALA B 1 99 ? 5.578 -0.272 3.922 1 95.56 99 ALA B C 1
ATOM 2111 O O . ALA B 1 99 ? 5.863 0.224 2.83 1 95.56 99 ALA B O 1
ATOM 2112 N N . LEU B 1 100 ? 4.613 0.101 4.684 1 96.88 100 LEU B N 1
ATOM 2113 C CA . LEU B 1 100 ? 3.727 1.167 4.234 1 96.88 100 LEU B CA 1
ATOM 2114 C C . LEU B 1 100 ? 4.492 2.473 4.055 1 96.88 100 LEU B C 1
ATOM 2116 O O . LEU B 1 100 ? 4.324 3.164 3.047 1 96.88 100 LEU B O 1
ATOM 2120 N N . PHE B 1 101 ? 5.336 2.785 4.992 1 95.5 101 PHE B N 1
ATOM 2121 C CA . PHE B 1 101 ? 6.102 4.023 4.949 1 95.5 101 PHE B CA 1
ATOM 2122 C C . PHE B 1 101 ? 7.09 4.012 3.787 1 95.5 101 PHE B C 1
ATOM 2124 O O . PHE B 1 101 ? 7.312 5.039 3.143 1 95.5 101 PHE B O 1
ATOM 2131 N N . ALA B 1 102 ? 7.602 2.879 3.486 1 93.31 102 ALA B N 1
ATOM 2132 C CA . ALA B 1 102 ? 8.469 2.748 2.32 1 93.31 102 ALA B CA 1
ATOM 2133 C C . ALA B 1 102 ? 7.711 3.064 1.033 1 93.31 102 ALA B C 1
ATOM 2135 O O . ALA B 1 102 ? 8.25 3.711 0.131 1 93.31 102 ALA B O 1
ATOM 2136 N N . CYS B 1 103 ? 6.512 2.596 0.977 1 95.81 103 CYS B N 1
ATOM 2137 C CA . CYS B 1 103 ? 5.664 2.895 -0.172 1 95.81 103 CYS B CA 1
ATOM 2138 C C . CYS B 1 103 ? 5.477 4.398 -0.332 1 95.81 103 CYS B C 1
ATOM 2140 O O . CYS B 1 103 ? 5.617 4.934 -1.434 1 95.81 103 CYS B O 1
ATOM 2142 N N . ILE B 1 104 ? 5.227 5.027 0.774 1 97.25 104 ILE B N 1
ATOM 2143 C CA . ILE B 1 104 ? 4.98 6.465 0.778 1 97.25 104 ILE B CA 1
ATOM 2144 C C . ILE B 1 104 ? 6.223 7.207 0.295 1 97.25 104 ILE B C 1
ATOM 2146 O O . ILE B 1 104 ? 6.141 8.07 -0.58 1 97.25 104 ILE B O 1
ATOM 2150 N N . GLU B 1 105 ? 7.32 6.801 0.792 1 96.06 105 GLU B N 1
ATOM 2151 C CA . GLU B 1 105 ? 8.555 7.477 0.413 1 96.06 105 GLU B CA 1
ATOM 2152 C C . GLU B 1 105 ? 8.875 7.262 -1.065 1 96.06 105 GLU B C 1
ATOM 2154 O O . GLU B 1 105 ? 9.281 8.195 -1.759 1 96.06 105 GLU B O 1
ATOM 2159 N N . MET B 1 106 ? 8.68 6.102 -1.521 1 95.5 106 MET B N 1
ATOM 2160 C CA . MET B 1 106 ? 8.93 5.812 -2.93 1 95.5 106 MET B CA 1
ATOM 2161 C C . MET B 1 106 ? 7.977 6.59 -3.824 1 95.5 106 MET B C 1
ATOM 2163 O O . MET B 1 106 ? 8.383 7.117 -4.863 1 95.5 106 MET B O 1
ATOM 2167 N N . LEU B 1 107 ? 6.734 6.68 -3.434 1 96.56 107 LEU B N 1
ATOM 2168 C CA . LEU B 1 107 ? 5.738 7.434 -4.184 1 96.56 107 LEU B CA 1
ATOM 2169 C C . LEU B 1 107 ? 6.145 8.898 -4.305 1 96.56 107 LEU B C 1
ATOM 2171 O O . LEU B 1 107 ? 6.16 9.453 -5.406 1 96.56 107 LEU B O 1
ATOM 2175 N N . LEU B 1 108 ? 6.547 9.422 -3.207 1 97.62 108 LEU B N 1
ATOM 2176 C CA . LEU B 1 108 ? 6.926 10.836 -3.18 1 97.62 108 LEU B CA 1
ATOM 2177 C C . LEU B 1 108 ? 8.195 11.07 -3.992 1 97.62 108 LEU B C 1
ATOM 2179 O O . LEU B 1 108 ? 8.297 12.07 -4.715 1 97.62 108 LEU B O 1
ATOM 2183 N N . SER B 1 109 ? 9.086 10.125 -3.896 1 96.69 109 SER B N 1
ATOM 2184 C CA . SER B 1 109 ? 10.312 10.227 -4.676 1 96.69 109 SER B CA 1
ATOM 2185 C C . SER B 1 109 ? 10.016 10.203 -6.176 1 96.69 109 SER B C 1
ATOM 2187 O O . SER B 1 109 ? 10.562 11 -6.934 1 96.69 109 SER B O 1
ATOM 2189 N N . SER B 1 110 ? 9.156 9.336 -6.547 1 93.69 110 SER B N 1
ATOM 2190 C CA . SER B 1 110 ? 8.828 9.203 -7.961 1 93.69 110 SER B CA 1
ATOM 2191 C C . SER B 1 110 ? 8.172 10.477 -8.5 1 93.69 110 SER B C 1
ATOM 2193 O O . SER B 1 110 ? 8.281 10.781 -9.688 1 93.69 110 SER B O 1
ATOM 2195 N N . MET B 1 111 ? 7.543 11.211 -7.621 1 94.56 111 MET B N 1
ATOM 2196 C CA . MET B 1 111 ? 6.871 12.445 -8.008 1 94.56 111 MET B CA 1
ATOM 2197 C C . MET B 1 111 ? 7.77 13.656 -7.746 1 94.56 111 MET B C 1
ATOM 2199 O O . MET B 1 111 ? 7.328 14.797 -7.875 1 94.56 111 MET B O 1
ATOM 2203 N N . HIS B 1 112 ? 8.961 13.414 -7.285 1 96 112 HIS B N 1
ATOM 2204 C CA . HIS B 1 112 ? 9.992 14.414 -7.059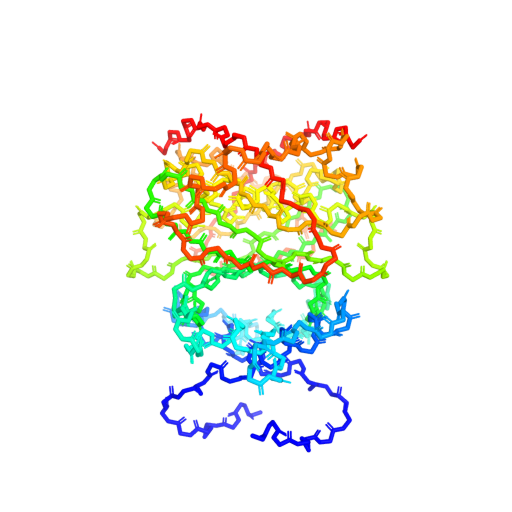 1 96 112 HIS B CA 1
ATOM 2205 C C . HIS B 1 112 ? 9.578 15.391 -5.957 1 96 112 HIS B C 1
ATOM 2207 O O . HIS B 1 112 ? 9.883 16.578 -6.027 1 96 112 HIS B O 1
ATOM 2213 N N . VAL B 1 113 ? 8.844 14.906 -5.023 1 97.56 113 VAL B N 1
ATOM 2214 C CA . VAL B 1 113 ? 8.469 15.719 -3.873 1 97.56 113 VAL B CA 1
ATOM 2215 C C . VAL B 1 113 ? 9.68 15.914 -2.959 1 97.56 113 VAL B C 1
ATOM 2217 O O . VAL B 1 113 ? 10.422 14.969 -2.688 1 97.56 113 VAL B O 1
ATOM 2220 N N . LYS B 1 114 ? 9.859 17.109 -2.414 1 97.75 114 LYS B N 1
ATOM 2221 C CA . LYS B 1 114 ? 11.07 17.453 -1.679 1 97.75 114 LYS B CA 1
ATOM 2222 C C . LYS B 1 114 ? 10.914 17.141 -0.192 1 97.75 114 LYS B C 1
ATOM 2224 O O . LYS B 1 114 ? 11.844 16.641 0.443 1 97.75 114 LYS B O 1
ATOM 2229 N N . ASN B 1 115 ? 9.727 17.469 0.371 1 97.69 115 ASN B N 1
ATOM 2230 C CA . ASN B 1 115 ? 9.555 17.375 1.816 1 97.69 115 ASN B CA 1
ATOM 2231 C C . ASN B 1 115 ? 8.25 16.656 2.178 1 97.69 115 ASN B C 1
ATOM 2233 O O . ASN B 1 115 ? 7.238 16.828 1.497 1 97.69 115 ASN B O 1
ATOM 2237 N N . LEU B 1 116 ? 8.367 15.898 3.197 1 98.19 116 LEU B N 1
ATOM 2238 C CA . LEU B 1 116 ? 7.207 15.266 3.816 1 98.19 116 LEU B CA 1
ATOM 2239 C C . LEU B 1 116 ? 6.969 15.82 5.215 1 98.19 116 LEU B C 1
ATOM 2241 O O . LEU B 1 116 ? 7.898 15.922 6.016 1 98.19 116 LEU B O 1
ATOM 2245 N N . VAL B 1 117 ? 5.703 16.25 5.469 1 97.75 117 VAL B N 1
ATOM 2246 C CA . VAL B 1 117 ? 5.371 16.781 6.785 1 97.75 117 VAL B CA 1
ATOM 2247 C C . VAL B 1 117 ? 4.215 15.992 7.391 1 97.75 117 VAL B C 1
ATOM 2249 O O . VAL B 1 117 ? 3.418 15.391 6.664 1 97.75 117 VAL B O 1
ATOM 2252 N N . LEU B 1 118 ? 4.195 15.906 8.711 1 97.19 118 LEU B N 1
ATOM 2253 C CA . LEU B 1 118 ? 3.061 15.25 9.344 1 97.19 118 LEU B CA 1
ATOM 2254 C C . LEU B 1 118 ? 2.824 15.812 10.742 1 97.19 118 LEU B C 1
ATOM 2256 O O . LEU B 1 118 ? 3.773 16.188 11.438 1 97.19 118 LEU B O 1
ATOM 2260 N N . PRO B 1 119 ? 1.532 15.938 11.094 1 95.75 119 PRO B N 1
ATOM 2261 C CA . PRO B 1 119 ? 1.216 16.266 12.492 1 95.75 119 PRO B CA 1
ATOM 2262 C C . PRO B 1 119 ? 1.416 15.078 13.43 1 95.75 119 PRO B C 1
ATOM 2264 O O . PRO B 1 119 ? 0.91 13.984 13.172 1 95.75 119 PRO B O 1
ATOM 2267 N N . ALA B 1 120 ? 2.215 15.266 14.484 1 95.19 120 ALA B N 1
ATOM 2268 C CA . ALA B 1 120 ? 2.486 14.203 15.445 1 95.19 120 ALA B CA 1
ATOM 2269 C C . ALA B 1 120 ? 1.982 14.578 16.844 1 95.19 120 ALA B C 1
ATOM 2271 O O . ALA B 1 120 ? 2.248 15.672 17.328 1 95.19 120 ALA B O 1
ATOM 2272 N N . ALA B 1 121 ? 1.188 13.586 17.375 1 92 121 ALA B N 1
ATOM 2273 C CA . ALA B 1 121 ? 0.869 13.766 18.797 1 92 121 ALA B CA 1
ATOM 2274 C C . ALA B 1 121 ? 2.137 13.859 19.641 1 92 121 ALA B C 1
ATOM 2276 O O . ALA B 1 121 ? 3.146 13.219 19.328 1 92 121 ALA B O 1
ATOM 2277 N N . GLU B 1 122 ? 2.047 14.578 20.641 1 89.12 122 GLU B N 1
ATOM 2278 C CA . GLU B 1 122 ? 3.215 14.812 21.484 1 89.12 122 GLU B CA 1
ATOM 2279 C C . GLU B 1 122 ? 3.848 13.5 21.938 1 89.12 122 GLU B C 1
ATOM 2281 O O . GLU B 1 122 ? 5.07 13.352 21.906 1 89.12 122 GLU B O 1
ATOM 2286 N N . GLU B 1 123 ? 2.994 12.602 22.25 1 88.81 123 GLU B N 1
ATOM 2287 C CA . GLU B 1 123 ? 3.467 11.328 22.797 1 88.81 123 GLU B CA 1
ATOM 2288 C C . GLU B 1 123 ? 4.152 10.492 21.719 1 88.81 123 GLU B C 1
ATOM 2290 O O . GLU B 1 123 ? 4.93 9.586 22.031 1 88.81 123 GLU B O 1
ATOM 2295 N N . ALA B 1 124 ? 3.934 10.805 20.438 1 90.44 124 ALA B N 1
ATOM 2296 C CA . ALA B 1 124 ? 4.461 9.984 19.344 1 90.44 124 ALA B CA 1
ATOM 2297 C C . ALA B 1 124 ? 5.637 10.672 18.656 1 90.44 124 ALA B C 1
ATOM 2299 O O . ALA B 1 124 ? 6.281 10.094 17.781 1 90.44 124 ALA B O 1
ATOM 2300 N N . GLU B 1 125 ? 6.008 11.852 19.078 1 93.19 125 GLU B N 1
ATOM 2301 C CA . GLU B 1 125 ? 7.023 12.648 18.391 1 93.19 125 GLU B CA 1
ATOM 2302 C C . GLU B 1 125 ? 8.359 11.922 18.359 1 93.19 125 GLU B C 1
ATOM 2304 O O . GLU B 1 125 ? 9.039 11.906 17.328 1 93.19 125 GLU B O 1
ATOM 2309 N N . SER B 1 126 ? 8.68 11.312 19.391 1 91.56 126 SER B N 1
ATOM 2310 C CA . SER B 1 126 ? 10 10.695 19.516 1 91.56 126 SER B CA 1
ATOM 2311 C C . SER B 1 126 ? 10.148 9.508 18.562 1 91.56 126 SER B C 1
ATOM 2313 O O . SER B 1 126 ? 11.234 9.273 18.031 1 91.56 126 SER B O 1
ATOM 2315 N N . ILE B 1 127 ? 9.141 8.852 18.359 1 88.62 127 ILE B N 1
ATOM 2316 C CA . ILE B 1 127 ? 9.18 7.711 17.453 1 88.62 127 ILE B CA 1
ATOM 2317 C C . ILE B 1 127 ? 9.5 8.18 16.031 1 88.62 127 ILE B C 1
ATOM 2319 O O . ILE B 1 127 ? 10.352 7.605 15.359 1 88.62 127 ILE B O 1
ATOM 2323 N N . TRP B 1 128 ? 8.875 9.273 15.633 1 94.12 128 TRP B N 1
ATOM 2324 C CA . TRP B 1 128 ? 9.078 9.82 14.297 1 94.12 128 TRP B CA 1
ATOM 2325 C C . TRP B 1 128 ? 10.492 10.367 14.141 1 94.12 128 TRP B C 1
ATOM 2327 O O . TRP B 1 128 ? 11.133 10.172 13.102 1 94.12 128 TRP B O 1
ATOM 2337 N N . THR B 1 129 ? 10.938 10.984 15.211 1 93.75 129 THR B N 1
ATOM 2338 C CA . THR B 1 129 ? 12.234 11.641 15.125 1 93.75 129 THR B CA 1
ATOM 2339 C C . THR B 1 129 ? 13.367 10.617 15.234 1 93.75 129 THR B C 1
ATOM 2341 O O . THR B 1 129 ? 14.32 10.656 14.469 1 93.75 129 THR B O 1
ATOM 2344 N N . ASN B 1 130 ? 13.219 9.656 16.078 1 91.5 130 ASN B N 1
ATOM 2345 C CA . ASN B 1 130 ? 14.305 8.719 16.344 1 91.5 130 ASN B CA 1
ATOM 2346 C C . ASN B 1 130 ? 14.328 7.582 15.328 1 91.5 130 ASN B C 1
ATOM 2348 O O . ASN B 1 130 ? 15.398 7.141 14.906 1 91.5 130 ASN B O 1
ATOM 2352 N N . LYS B 1 131 ? 13.195 7.199 14.891 1 87.75 131 LYS B N 1
ATOM 2353 C CA . LYS B 1 131 ? 13.148 5.98 14.086 1 87.75 131 LYS B CA 1
ATOM 2354 C C . LYS B 1 131 ? 12.977 6.309 12.609 1 87.75 131 LYS B C 1
ATOM 2356 O O . LYS B 1 131 ? 13.398 5.535 11.742 1 87.75 131 LYS B O 1
ATOM 2361 N N . LEU B 1 132 ? 12.422 7.461 12.297 1 90.81 132 LEU B N 1
ATOM 2362 C CA . LEU B 1 132 ? 12.047 7.672 10.898 1 90.81 132 LEU B CA 1
ATOM 2363 C C . LEU B 1 132 ? 12.719 8.914 10.336 1 90.81 132 LEU B C 1
ATOM 2365 O O . LEU B 1 132 ? 12.523 9.266 9.172 1 90.81 132 LEU B O 1
ATOM 2369 N N . GLY B 1 133 ? 13.477 9.602 11.102 1 93.25 133 GLY B N 1
ATOM 2370 C CA . GLY B 1 133 ? 14.32 10.664 10.594 1 93.25 133 GLY B CA 1
ATOM 2371 C C . GLY B 1 133 ? 13.594 11.992 10.453 1 93.25 133 GLY B C 1
ATOM 2372 O O . GLY B 1 133 ? 14.031 12.867 9.695 1 93.25 133 GLY B O 1
ATOM 2373 N N . PHE B 1 134 ? 12.508 12.156 11.164 1 97.44 134 PHE B N 1
ATOM 2374 C CA . PHE B 1 134 ? 11.805 13.43 11.148 1 97.44 134 PHE B CA 1
ATOM 2375 C C . PHE B 1 134 ? 12.438 14.406 12.133 1 97.44 134 PHE B C 1
ATOM 2377 O O . PHE B 1 134 ? 13.148 14 13.047 1 97.44 134 PHE B O 1
ATOM 2384 N N . LYS B 1 135 ? 12.172 15.664 11.844 1 97.38 135 LYS B N 1
ATOM 2385 C CA . LYS B 1 135 ? 12.547 16.75 12.75 1 97.38 135 LYS B CA 1
ATOM 2386 C C . LYS B 1 135 ? 11.359 17.672 13.016 1 97.38 135 LYS B C 1
ATOM 2388 O O . LYS B 1 135 ? 10.531 17.891 12.133 1 97.38 135 LYS B O 1
ATOM 2393 N N . LYS B 1 136 ? 11.359 18.203 14.203 1 96 136 LYS B N 1
ATOM 2394 C CA . LYS B 1 136 ? 10.32 19.172 14.508 1 96 136 LYS B CA 1
ATOM 2395 C C . LYS B 1 136 ? 10.508 20.453 13.688 1 96 136 LYS B C 1
ATOM 2397 O O . LYS B 1 136 ? 11.609 20.984 13.609 1 96 136 LYS B O 1
ATOM 2402 N N . MET B 1 137 ? 9.43 20.844 13.102 1 95.75 137 MET B N 1
ATOM 2403 C CA . MET B 1 137 ? 9.484 22.062 12.297 1 95.75 137 MET B CA 1
ATOM 2404 C C . MET B 1 137 ? 9.617 23.297 13.188 1 95.75 137 MET B C 1
ATOM 2406 O O . MET B 1 137 ? 8.961 23.391 14.227 1 95.75 137 MET B O 1
ATOM 2410 N N . THR B 1 138 ? 10.453 24.25 12.695 1 94.88 138 THR B N 1
ATOM 2411 C CA . THR B 1 138 ? 10.508 25.531 13.391 1 94.88 138 THR B CA 1
ATOM 2412 C C . THR B 1 138 ? 9.25 26.344 13.117 1 94.88 138 THR B C 1
ATOM 2414 O O . THR B 1 138 ? 8.539 26.094 12.141 1 94.88 138 THR B O 1
ATOM 2417 N N . ASP B 1 139 ? 9.039 27.297 13.953 1 93.12 139 ASP B N 1
ATOM 2418 C CA . ASP B 1 139 ? 7.891 28.188 13.773 1 93.12 139 ASP B CA 1
ATOM 2419 C C . ASP B 1 139 ? 7.961 28.906 12.43 1 93.12 139 ASP B C 1
ATOM 2421 O O . ASP B 1 139 ? 6.938 29.094 11.773 1 93.12 139 ASP B O 1
ATOM 2425 N N . GLU B 1 140 ? 9.102 29.266 12.07 1 93.75 140 GLU B N 1
ATOM 2426 C CA . GLU B 1 140 ? 9.297 30 10.82 1 93.75 140 GLU B CA 1
ATOM 2427 C C . GLU B 1 140 ? 8.945 29.125 9.617 1 93.75 140 GLU B C 1
ATOM 2429 O O . GLU B 1 140 ? 8.258 29.562 8.695 1 93.75 140 GLU B O 1
ATOM 2434 N N . ARG B 1 141 ? 9.391 27.906 9.672 1 92.75 141 ARG B N 1
ATOM 2435 C CA . ARG B 1 141 ? 9.117 26.984 8.57 1 92.75 141 ARG B CA 1
ATOM 2436 C C . ARG B 1 141 ? 7.633 26.641 8.508 1 92.75 141 ARG B C 1
ATOM 2438 O O . ARG B 1 141 ? 7.055 26.578 7.418 1 92.75 141 ARG B O 1
ATOM 2445 N N . TYR B 1 142 ? 7.16 26.484 9.695 1 93 142 TYR B N 1
ATOM 2446 C CA . TYR B 1 142 ? 5.738 26.172 9.75 1 93 142 TYR B CA 1
ATOM 2447 C C . TYR B 1 142 ? 4.906 27.297 9.172 1 93 142 TYR B C 1
ATOM 2449 O O . TYR B 1 142 ? 3.953 27.062 8.422 1 93 142 TYR B O 1
ATOM 2457 N N . LEU B 1 143 ? 5.215 28.5 9.484 1 91.25 143 LEU B N 1
ATOM 2458 C CA . LEU B 1 143 ? 4.48 29.656 8.992 1 91.25 143 LEU B CA 1
ATOM 2459 C C . LEU B 1 143 ? 4.594 29.766 7.477 1 91.25 143 LEU B C 1
ATOM 2461 O O . LEU B 1 143 ? 3.611 30.094 6.801 1 91.25 143 LEU B O 1
ATOM 2465 N N . LYS B 1 144 ? 5.734 29.484 6.988 1 91.19 144 LYS B N 1
ATOM 2466 C CA . LYS B 1 144 ? 5.934 29.531 5.543 1 91.19 144 LYS B CA 1
ATOM 2467 C C . LYS B 1 144 ? 5.047 28.5 4.84 1 91.19 144 LYS B C 1
ATOM 2469 O O . LYS B 1 144 ? 4.355 28.828 3.875 1 91.19 144 LYS B O 1
ATOM 2474 N N . TYR B 1 145 ? 5.039 27.297 5.359 1 91.56 145 TYR B N 1
ATOM 2475 C CA . TYR B 1 145 ? 4.242 26.234 4.762 1 91.56 145 TYR B CA 1
ATOM 2476 C C . TYR B 1 145 ? 2.752 26.531 4.879 1 91.56 145 TYR B C 1
ATOM 2478 O O . TYR B 1 145 ? 1.992 26.312 3.934 1 91.56 145 TYR B O 1
ATOM 2486 N N . SER B 1 146 ? 2.381 27.047 6.02 1 88.94 146 SER B N 1
ATOM 2487 C CA . SER B 1 146 ? 0.965 27.297 6.27 1 88.94 146 SER B CA 1
ATOM 2488 C C . SER B 1 146 ? 0.433 28.406 5.379 1 88.94 146 SER B C 1
ATOM 2490 O O . SER B 1 146 ? -0.758 28.453 5.062 1 88.94 146 SER B O 1
ATOM 2492 N N . ARG B 1 147 ? 1.307 29.312 5.023 1 90.31 147 ARG B N 1
ATOM 2493 C CA . ARG B 1 147 ? 0.925 30.406 4.133 1 90.31 147 ARG B CA 1
ATOM 2494 C C . ARG B 1 147 ? 0.715 29.906 2.711 1 90.31 147 ARG B C 1
ATOM 2496 O O . ARG B 1 147 ? -0.207 30.344 2.021 1 90.31 147 ARG B O 1
ATOM 2503 N N . ASP B 1 148 ? 1.484 28.969 2.348 1 91.56 148 ASP B N 1
ATOM 2504 C CA . ASP B 1 148 ? 1.534 28.578 0.945 1 91.56 148 ASP B CA 1
ATOM 2505 C C . ASP B 1 148 ? 0.658 27.344 0.694 1 91.56 148 ASP B C 1
ATOM 2507 O O . ASP B 1 148 ? 0.25 27.094 -0.44 1 91.56 148 ASP B O 1
ATOM 2511 N N . PHE B 1 149 ? 0.457 26.594 1.801 1 91 149 PHE B N 1
ATOM 2512 C CA . PHE B 1 149 ? -0.251 25.344 1.641 1 91 149 PHE B CA 1
ATOM 2513 C C . PHE B 1 149 ? -1.305 25.172 2.729 1 91 149 PHE B C 1
ATOM 2515 O O . PHE B 1 149 ? -1.101 25.578 3.869 1 91 149 PHE B O 1
ATOM 2522 N N . GLN B 1 150 ? -2.432 24.594 2.395 1 87.62 150 GLN B N 1
ATOM 2523 C CA . GLN B 1 150 ? -3.479 24.281 3.359 1 87.62 150 GLN B CA 1
ATOM 2524 C C . GLN B 1 150 ? -3.189 22.969 4.082 1 87.62 150 GLN B C 1
ATOM 2526 O O . GLN B 1 150 ? -3.885 21.969 3.869 1 87.62 150 GLN B O 1
ATOM 2531 N N . LEU B 1 151 ? -2.246 23.062 4.984 1 90.06 151 LEU B N 1
ATOM 2532 C CA . LEU B 1 151 ? -1.872 21.859 5.738 1 90.06 151 LEU B CA 1
ATOM 2533 C C . LEU B 1 151 ? -2.938 21.516 6.77 1 90.06 151 LEU B C 1
ATOM 2535 O O . LEU B 1 151 ? -3.637 22.406 7.27 1 90.06 151 LEU B O 1
ATOM 2539 N N . THR B 1 152 ? -3.072 20.266 7.02 1 88.19 152 THR B N 1
ATOM 2540 C CA . THR B 1 152 ? -4.02 19.812 8.031 1 88.19 152 THR B CA 1
ATOM 2541 C C . THR B 1 152 ? -3.42 19.922 9.43 1 88.19 152 THR B C 1
ATOM 2543 O O . THR B 1 152 ? -2.33 19.406 9.688 1 88.19 152 THR B O 1
ATOM 2546 N N . VAL B 1 153 ? -4.109 20.594 10.273 1 82.12 153 VAL B N 1
ATOM 2547 C CA . VAL B 1 153 ? -3.619 20.797 11.633 1 82.12 153 VAL B CA 1
ATOM 2548 C C . VAL B 1 153 ? -4.582 20.172 12.633 1 82.12 153 VAL B C 1
ATOM 2550 O O . VAL B 1 153 ? -5.805 20.25 12.469 1 82.12 153 VAL B O 1
ATOM 2553 N N . PHE B 1 154 ? -3.984 19.438 13.562 1 88.06 154 PHE B N 1
ATOM 2554 C CA . PHE B 1 154 ? -4.758 18.812 14.633 1 88.06 154 PHE B CA 1
ATOM 2555 C C . PHE B 1 154 ? -4.414 19.438 15.977 1 88.06 154 PHE B C 1
ATOM 2557 O O . PHE B 1 154 ? -3.256 19.766 16.234 1 88.06 154 PHE B O 1
ATOM 2564 N N . LYS B 1 155 ? -5.449 19.578 16.766 1 86.19 155 LYS B N 1
ATOM 2565 C CA . LYS B 1 155 ? -5.188 20.047 18.109 1 86.19 155 LYS B CA 1
ATOM 2566 C C . LYS B 1 155 ? -4.246 19.109 18.859 1 86.19 155 LYS B C 1
ATOM 2568 O O . LYS B 1 155 ? -4.398 17.891 18.781 1 86.19 155 LYS B O 1
ATOM 2573 N N . GLY B 1 156 ? -3.301 19.656 19.531 1 88.06 156 GLY B N 1
ATOM 2574 C CA . GLY B 1 156 ? -2.424 18.859 20.359 1 88.06 156 GLY B CA 1
ATOM 2575 C C . GLY B 1 156 ? -1.314 18.172 19.594 1 88.06 156 GLY B C 1
ATOM 2576 O O . GLY B 1 156 ? -0.711 17.219 20.062 1 88.06 156 GLY B O 1
ATOM 2577 N N . THR B 1 157 ? -1.082 18.625 18.344 1 92.25 157 THR B N 1
ATOM 2578 C CA . THR B 1 157 ? -0.01 18.016 17.562 1 92.25 157 THR B CA 1
ATOM 2579 C C . THR B 1 157 ? 1.062 19.047 17.219 1 92.25 157 THR B C 1
ATOM 2581 O O . THR B 1 157 ? 0.811 20.25 17.266 1 92.25 157 THR B O 1
ATOM 2584 N N . SER B 1 158 ? 2.271 18.547 17.047 1 92.5 158 SER B N 1
ATOM 2585 C CA . SER B 1 158 ? 3.35 19.328 16.453 1 92.5 158 SER B CA 1
ATOM 2586 C C . SER B 1 158 ? 3.639 18.875 15.023 1 92.5 158 SER B C 1
ATOM 2588 O O . SER B 1 158 ? 3.465 17.703 14.695 1 92.5 158 SER B O 1
ATOM 2590 N N . MET B 1 159 ? 4.121 19.859 14.25 1 95.75 159 MET B N 1
ATOM 2591 C CA . MET B 1 159 ? 4.422 19.516 12.859 1 95.75 159 MET B CA 1
ATOM 2592 C C . MET B 1 159 ? 5.863 19.047 12.719 1 95.75 159 MET B C 1
ATOM 2594 O O . MET B 1 159 ? 6.793 19.719 13.164 1 95.75 159 MET B O 1
ATOM 2598 N N . LEU B 1 160 ? 5.988 17.828 12.156 1 97.44 160 LEU B N 1
ATOM 2599 C CA . LEU B 1 160 ? 7.309 17.297 11.852 1 97.44 160 LEU B CA 1
ATOM 2600 C C . LEU B 1 160 ? 7.578 17.312 10.352 1 97.44 160 LEU B C 1
ATOM 2602 O O . LEU B 1 160 ? 6.641 17.328 9.547 1 97.44 160 LEU B O 1
ATOM 2606 N N . GLU B 1 161 ? 8.875 17.359 10.023 1 97.81 161 GLU B N 1
ATOM 2607 C CA . GLU B 1 161 ? 9.25 17.375 8.617 1 97.81 161 GLU B CA 1
ATOM 2608 C C . GLU B 1 161 ? 10.445 16.453 8.359 1 97.81 161 GLU B C 1
ATOM 2610 O O . GLU B 1 161 ? 11.234 16.188 9.258 1 97.81 161 GLU B O 1
ATOM 2615 N N . LYS B 1 162 ? 10.461 15.945 7.188 1 97.69 162 LYS B N 1
ATOM 2616 C CA . LYS B 1 162 ? 11.555 15.094 6.719 1 97.69 162 LYS B CA 1
ATOM 2617 C C . LYS B 1 162 ? 11.805 15.297 5.227 1 97.69 162 LYS B C 1
ATOM 2619 O O . LYS B 1 162 ? 10.859 15.391 4.438 1 97.69 162 LYS B O 1
ATOM 2624 N N . GLU B 1 163 ? 13.094 15.367 4.875 1 97.31 163 GLU B N 1
ATOM 2625 C CA . GLU B 1 163 ? 13.438 15.43 3.459 1 97.31 163 GLU B CA 1
ATOM 2626 C C . GLU B 1 163 ? 13.25 14.078 2.781 1 97.31 163 GLU B C 1
ATOM 2628 O O . GLU B 1 163 ? 13.625 13.047 3.332 1 97.31 163 GLU B O 1
ATOM 2633 N N . VAL B 1 164 ? 12.562 14.102 1.636 1 97 164 VAL B N 1
ATOM 2634 C CA . VAL B 1 164 ? 12.352 12.883 0.869 1 97 164 VAL B CA 1
ATOM 2635 C C . VAL B 1 164 ? 13.602 12.555 0.057 1 97 164 VAL B C 1
ATOM 2637 O O . VAL B 1 164 ? 14.062 13.383 -0.737 1 97 164 VAL B O 1
ATOM 2640 N N . GLN B 1 165 ? 14.094 11.375 0.292 1 93.19 165 GLN B N 1
ATOM 2641 C CA . GLN B 1 165 ? 15.25 10.953 -0.49 1 93.19 165 GLN B CA 1
ATOM 2642 C C . GLN B 1 165 ? 14.867 10.672 -1.938 1 93.19 165 GLN B C 1
ATOM 2644 O O . GLN B 1 165 ? 13.914 9.93 -2.199 1 93.19 165 GLN B O 1
ATOM 2649 N N . GLN B 1 166 ? 15.594 11.305 -2.889 1 90.06 166 GLN B N 1
ATOM 2650 C CA . GLN B 1 166 ? 15.305 11.125 -4.305 1 90.06 166 GLN B CA 1
ATOM 2651 C C . GLN B 1 166 ? 16.031 9.906 -4.867 1 90.06 166 GLN B C 1
ATOM 2653 O O . GLN B 1 166 ? 17.266 9.828 -4.797 1 90.06 166 GLN B O 1
ATOM 2658 N N . THR B 1 167 ? 15.367 8.859 -4.867 1 72 167 THR B N 1
ATOM 2659 C CA . THR B 1 167 ? 15.961 7.633 -5.398 1 72 167 THR B CA 1
ATOM 2660 C C . THR B 1 167 ? 15.758 7.547 -6.91 1 72 167 THR B C 1
ATOM 2662 O O . THR B 1 167 ? 14.688 7.883 -7.418 1 72 167 THR B O 1
ATOM 2665 N N . ALA B 1 168 ? 16.953 7.477 -7.652 1 55.47 168 ALA B N 1
ATOM 2666 C CA . ALA B 1 168 ? 16.891 7.254 -9.094 1 55.47 168 ALA B CA 1
ATOM 2667 C C . ALA B 1 168 ? 16.219 5.914 -9.414 1 55.47 168 ALA B C 1
ATOM 2669 O O . ALA B 1 168 ? 16.797 4.855 -9.164 1 55.47 168 ALA B O 1
ATOM 2670 N N . TYR B 1 169 ? 15.125 5.715 -9 1 50.56 169 TYR B N 1
ATOM 2671 C CA . TYR B 1 169 ? 14.641 4.441 -9.531 1 50.56 169 TYR B CA 1
ATOM 2672 C C . TYR B 1 169 ? 14.672 4.441 -11.055 1 50.56 169 TYR B C 1
ATOM 2674 O O . TYR B 1 169 ? 14.039 5.289 -11.688 1 50.56 169 TYR B O 1
ATOM 2682 N N . GLU B 1 170 ? 15.812 4.289 -11.617 1 44.22 170 GLU B N 1
ATOM 2683 C CA . GLU B 1 170 ? 15.93 4.07 -13.055 1 44.22 170 GLU B CA 1
ATOM 2684 C C . GLU B 1 170 ? 15.047 2.914 -13.508 1 44.22 170 GLU B C 1
ATOM 2686 O O . GLU B 1 170 ? 15.156 1.801 -12.992 1 44.22 170 GLU B O 1
ATOM 2691 N N . LEU B 1 171 ? 13.852 3.24 -13.906 1 37.03 171 LEU B N 1
ATOM 2692 C CA . LEU B 1 171 ? 13.188 2.219 -14.703 1 37.03 171 LEU B CA 1
ATOM 2693 C C . LEU B 1 171 ? 14.039 1.832 -15.906 1 37.03 171 LEU B C 1
ATOM 2695 O O . LEU B 1 171 ? 14.656 2.693 -16.547 1 37.03 171 LEU B O 1
#

Radius of gyration: 20.36 Å; Cα contacts (8 Å, |Δi|>4): 620; chains: 2; bounding box: 45×60×46 Å

Solvent-accessible surface area (backbone atoms only — not comparable to full-atom values): 18818 Å² total; per-residue (Å²): 127,84,73,80,65,86,91,82,85,74,48,57,44,40,34,44,51,51,35,54,52,49,55,72,76,39,78,81,47,65,44,95,89,65,45,55,41,58,57,35,46,52,63,23,38,69,54,97,90,43,81,22,50,68,24,33,36,41,38,37,24,51,52,60,33,83,40,30,40,35,39,34,40,70,53,76,42,61,36,29,37,40,70,44,72,52,52,41,77,93,52,57,95,63,35,52,59,58,11,52,51,44,19,51,47,41,36,36,21,59,58,55,25,43,30,39,33,31,52,29,45,69,90,49,41,60,56,42,36,74,56,68,61,32,41,75,55,49,70,68,58,47,51,54,46,55,72,76,36,91,71,80,81,56,90,76,41,45,54,29,34,29,76,48,66,75,60,81,73,70,111,129,81,73,82,66,83,90,80,84,74,49,57,43,40,35,44,51,51,36,53,52,49,56,72,75,37,77,81,46,66,44,94,88,64,44,54,43,58,58,35,47,52,64,24,38,69,54,96,91,42,78,22,50,67,24,32,36,40,38,37,24,52,52,61,34,83,40,30,41,36,37,34,40,69,52,75,43,60,36,29,38,40,69,44,69,51,52,41,77,93,52,57,94,60,36,53,60,59,9,52,50,44,18,52,48,40,39,36,20,59,58,55,24,43,30,39,32,30,52,29,46,69,90,49,41,58,56,41,37,75,54,68,61,31,39,76,54,50,70,67,56,47,51,52,48,56,72,77,36,92,70,81,82,57,89,76,43,47,53,29,34,29,77,46,68,75,61,81,73,71,113

Nearest PDB structures (foldseek):
  5jph-assembly2_A  TM=7.259E-01  e=2.467E-07  Staphylococcus aureus subsp. aureus COL
  8iym-assembly1_A  TM=8.001E-01  e=5.417E-06  Helicobacter pylori 26695
  3efa-assembly1_A-2  TM=7.260E-01  e=4.776E-06  Lactiplantibacillus plantarum WCFS1
  4pv6-assembly8_N  TM=7.960E-01  e=1.309E-05  Thermoplasma volcanium GSS1
  8iym-assembly3_C  TM=7.858E-01  e=1.018E-05  Helicobacter pylori 26695

Foldseek 3Di:
DPPCDDDDCPLPPVLVLVLVVQVVVDPFFQDPVRDGCSSCLSSQHDDPNDGNVQKDKDFDDDPNHTFWMWIKDDDQQEEIETADIDGDPVCPPVCPSVVRVVVVLVVSLVRNRFKYKYWDAPVCVCVCVVPVPKDFDDPVRVVVCVVVHVDDDGPRTTMIMDTRDNDCPPD/DPPCDDDDDPLPPVLVLVLVVQVVVDPFFQDPVRDGCSSVLSSQHDDPNDGNVQKDKDFDDDPNHTFWMWIKDDDQQEEIETADIDGDPVCPPVCPSVVRVVVVLVVSLVRNRFKYKYWDAPVCVCVCVPPVPKDFDDPVRVVVCVVVHVDDDGPRTTMIMDTRDNDCPPD

Secondary structure (DSSP, 8-state):
------SS--HHHHHHHHHHHHHHHS---B-TTS-BHHHHHHTT--BTTB--TT-EEEEEEETTEEEEEEEEEEETTTEEEEEEEEE-GGGTTSSHHHHHHHHHHHHHHHTT--EEEEEEEGGGHHHHHHHH--EEPPHHHHHHHHHHS-----TTEEEEEEEPP------/------SS---HHHHHHHHHHHHHHS---B-TTS-BHHHHHHHT--BTTB--TT-EEEEEEETTEEEEEEEEEEETTTEEEEEEEEE-GGGTTSSHHHHHHHHHHHHHHHTT--EEEEEEEGGGHHHHHHHH--EEPPHHHHHHHHHHS-----TTEEEEEEEPP------

Sequence (342 aa):
MCQTFPNSSSLPYFNCHLCLFLQECFDPIVAKSGRDLIPVMVYGRNISGQEFGGMYCIVLTVKSVVVSAGLLRIFGQEVAELPLVATSRENQGKGYFQALFACIEMLLSSMHVKNLVLPAAEEAESIWTNKLGFKKMTDERYLKYSRDFQLTVFKGTSMLEKEVQQTAYELMCQTFPNSSSLPYFNCHLCLFLQECFDPIVAKSGRDLIPVMVYGRNISGQEFGGMYCIVLTVKSVVVSAGLLRIFGQEVAELPLVATSRENQGKGYFQALFACIEMLLSSMHVKNLVLPAAEEAESIWTNKLGFKKMTDERYLKYSRDFQLTVFKGTSMLEKEVQQTAYEL